Protein AF-A0A967YI06-F1 (afdb_monomer_lite)

Structure (mmCIF, N/CA/C/O backbone):
data_AF-A0A967YI06-F1
#
_entry.id   AF-A0A967YI06-F1
#
loop_
_atom_site.group_PDB
_atom_site.id
_atom_site.type_symbol
_atom_site.label_atom_id
_atom_site.label_alt_id
_atom_site.label_comp_id
_atom_site.label_asym_id
_atom_site.label_entity_id
_atom_site.label_seq_id
_atom_site.pdbx_PDB_ins_code
_atom_site.Cartn_x
_atom_site.Cartn_y
_atom_site.Cartn_z
_atom_site.occupancy
_atom_site.B_iso_or_equiv
_atom_site.auth_seq_id
_atom_site.auth_comp_id
_atom_site.auth_asym_id
_atom_site.auth_atom_id
_atom_site.pdbx_PDB_model_num
ATOM 1 N N . MET A 1 1 ? -20.662 24.176 -6.395 1.00 60.91 1 MET A N 1
ATOM 2 C CA . MET A 1 1 ? -20.087 24.487 -5.070 1.00 60.91 1 MET A CA 1
ATOM 3 C C . MET A 1 1 ? -19.077 23.407 -4.756 1.00 60.91 1 MET A C 1
ATOM 5 O O . MET A 1 1 ? -19.359 22.253 -5.048 1.00 60.91 1 MET A O 1
ATOM 9 N N . GLU A 1 2 ? -17.897 23.785 -4.280 1.00 81.50 2 GLU A N 1
ATOM 10 C CA . GLU A 1 2 ? -16.841 22.842 -3.905 1.00 81.50 2 GLU A CA 1
ATOM 11 C C . GLU A 1 2 ? -17.183 22.211 -2.545 1.00 81.50 2 GLU A C 1
ATOM 13 O O . GLU A 1 2 ? -17.721 22.899 -1.677 1.00 81.50 2 GLU A O 1
ATOM 18 N N . HIS A 1 3 ? -16.953 20.905 -2.382 1.00 90.38 3 HIS A N 1
ATOM 19 C CA . HIS A 1 3 ? -17.287 20.191 -1.145 1.00 90.38 3 HIS A CA 1
ATOM 20 C C . HIS A 1 3 ? -16.414 20.703 0.022 1.00 90.38 3 HIS A C 1
ATOM 22 O O . HIS A 1 3 ? -15.201 20.829 -0.168 1.00 90.38 3 HIS A O 1
ATOM 28 N N . PRO A 1 4 ? -16.967 20.960 1.226 1.00 91.06 4 PRO A N 1
ATOM 29 C CA . PRO A 1 4 ? -16.204 21.523 2.350 1.00 91.06 4 PRO A CA 1
ATOM 30 C C . PRO A 1 4 ? -15.047 20.627 2.821 1.00 91.06 4 PRO A C 1
ATOM 32 O O . PRO A 1 4 ? -14.046 21.128 3.320 1.00 91.06 4 PRO A O 1
ATOM 35 N N . LEU A 1 5 ? -15.166 19.312 2.615 1.00 94.25 5 LEU A N 1
ATOM 36 C CA . LEU A 1 5 ? -14.176 18.287 2.984 1.00 94.25 5 LEU A CA 1
ATOM 37 C C . LEU A 1 5 ? -13.491 17.649 1.763 1.00 94.25 5 LEU A C 1
ATOM 39 O O . LEU A 1 5 ? -13.321 16.433 1.676 1.00 94.25 5 LEU A O 1
ATOM 43 N N . LYS A 1 6 ? -13.173 18.454 0.742 1.00 93.38 6 LYS A N 1
ATOM 44 C CA . LYS A 1 6 ? -12.588 17.963 -0.521 1.00 93.38 6 LYS A CA 1
ATOM 45 C C . LYS A 1 6 ? -11.286 17.178 -0.318 1.00 93.38 6 LYS A C 1
ATOM 47 O O . LYS A 1 6 ? -11.043 16.213 -1.040 1.00 93.38 6 LYS A O 1
ATOM 52 N N . ASN A 1 7 ? -10.445 17.593 0.627 1.00 91.56 7 ASN A N 1
ATOM 53 C CA . ASN A 1 7 ? -9.147 16.959 0.859 1.00 91.56 7 ASN A CA 1
ATOM 54 C C . ASN A 1 7 ? -9.310 15.571 1.487 1.00 91.56 7 ASN A C 1
ATOM 56 O O . ASN A 1 7 ? -8.672 14.617 1.053 1.00 91.56 7 ASN A O 1
ATOM 60 N N . GLU A 1 8 ? -10.205 15.443 2.461 1.00 93.38 8 GLU A N 1
ATOM 61 C CA . GLU A 1 8 ? -10.534 14.189 3.132 1.00 93.38 8 GLU A CA 1
ATOM 62 C C . GLU A 1 8 ? -11.168 13.198 2.147 1.00 93.38 8 GLU A C 1
ATOM 64 O O . GLU A 1 8 ? -10.758 12.039 2.075 1.00 93.38 8 GLU A O 1
ATOM 69 N N . LEU A 1 9 ? -12.091 13.668 1.301 1.00 94.00 9 LEU A N 1
ATOM 70 C CA . LEU A 1 9 ? -12.654 12.860 0.215 1.00 94.00 9 LEU A CA 1
ATOM 71 C C . LEU A 1 9 ? -11.583 12.414 -0.788 1.00 94.00 9 LEU A C 1
ATOM 73 O O . LEU A 1 9 ? -11.592 11.268 -1.235 1.00 94.00 9 LEU A O 1
ATOM 77 N N . PHE A 1 10 ? -10.627 13.283 -1.124 1.00 93.25 10 PHE A N 1
ATOM 78 C CA . PHE A 1 10 ? -9.510 12.907 -1.988 1.00 93.25 10 PHE A CA 1
ATOM 79 C C . PHE A 1 10 ? -8.657 11.790 -1.367 1.00 93.25 10 PHE A C 1
ATOM 81 O O . PHE A 1 10 ? -8.306 10.836 -2.065 1.00 93.25 10 PHE A O 1
ATOM 88 N N . LEU A 1 11 ? -8.358 11.866 -0.066 1.00 90.88 11 LEU A N 1
ATOM 89 C CA . LEU A 1 11 ? -7.637 10.809 0.649 1.00 90.88 11 LEU A CA 1
ATOM 90 C C . LEU A 1 11 ? -8.428 9.497 0.681 1.00 90.88 11 LEU A C 1
ATOM 92 O O . LEU A 1 11 ? -7.857 8.437 0.416 1.00 90.88 11 LEU A O 1
ATOM 96 N N . LEU A 1 12 ? -9.737 9.556 0.934 1.00 94.44 12 LEU A N 1
ATOM 97 C CA . LEU A 1 12 ? -10.615 8.386 0.875 1.00 94.44 12 LEU A CA 1
ATOM 98 C C . LEU A 1 12 ? -10.604 7.745 -0.519 1.00 94.44 12 LEU A C 1
ATOM 100 O O . LEU A 1 12 ? -10.388 6.540 -0.641 1.00 94.44 12 LEU A O 1
ATOM 104 N N . LYS A 1 13 ? -10.730 8.543 -1.583 1.00 95.19 13 LYS A N 1
ATOM 105 C CA . LYS A 1 13 ? -10.638 8.051 -2.963 1.00 95.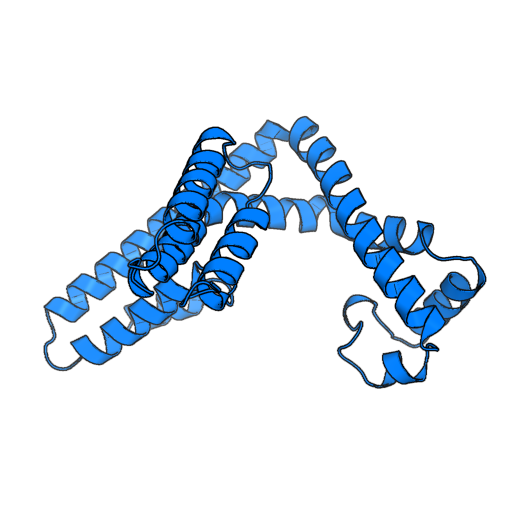19 13 LYS A CA 1
ATOM 106 C C . LYS A 1 13 ? -9.303 7.358 -3.227 1.00 95.19 13 LYS A C 1
ATOM 108 O O . LYS A 1 13 ? -9.273 6.249 -3.754 1.00 95.19 13 LYS A O 1
ATOM 113 N N . LYS A 1 14 ? -8.192 7.980 -2.820 1.00 91.88 14 LYS A N 1
ATOM 114 C CA . LYS A 1 14 ? -6.850 7.396 -2.971 1.00 91.88 14 LYS A CA 1
ATOM 115 C C . LYS A 1 14 ? -6.674 6.112 -2.166 1.00 91.88 14 LYS A C 1
ATOM 117 O O . LYS A 1 14 ? -5.950 5.223 -2.603 1.00 91.88 14 LYS A O 1
ATOM 122 N N . THR A 1 15 ? -7.341 6.004 -1.023 1.00 91.75 15 THR A N 1
ATOM 123 C CA . THR A 1 15 ? -7.353 4.798 -0.191 1.00 91.75 15 THR A CA 1
ATOM 124 C C . THR A 1 15 ? -8.053 3.648 -0.920 1.00 91.75 15 THR A C 1
ATOM 126 O O . THR A 1 15 ? -7.493 2.557 -0.999 1.00 91.75 15 THR A O 1
ATOM 129 N N . ILE A 1 16 ? -9.209 3.908 -1.540 1.00 95.06 16 ILE A N 1
ATOM 130 C CA . ILE A 1 16 ? -9.963 2.922 -2.334 1.00 95.06 16 ILE A CA 1
ATOM 131 C C . ILE A 1 16 ? -9.198 2.505 -3.603 1.00 95.06 16 ILE A C 1
ATOM 133 O O . ILE A 1 16 ? -9.111 1.321 -3.922 1.00 95.06 16 ILE A O 1
ATOM 137 N N . GLU A 1 17 ? -8.576 3.456 -4.306 1.00 91.38 17 GLU A N 1
ATOM 138 C CA . GLU A 1 17 ? -7.757 3.179 -5.500 1.00 91.38 17 GLU A CA 1
ATOM 139 C C . GLU A 1 17 ? -6.535 2.290 -5.202 1.00 91.38 17 GLU A C 1
ATOM 141 O O . GLU A 1 17 ? -6.013 1.633 -6.102 1.00 91.38 17 GLU A O 1
ATOM 146 N N . ARG A 1 18 ? -6.068 2.267 -3.948 1.00 89.94 18 ARG A N 1
ATOM 147 C CA . ARG A 1 18 ? -4.934 1.447 -3.493 1.00 89.94 18 ARG A CA 1
ATOM 148 C C . ARG A 1 18 ? -5.337 0.059 -2.990 1.00 89.94 18 ARG A C 1
ATOM 150 O O . ARG A 1 18 ? -4.453 -0.715 -2.622 1.00 89.94 18 ARG A O 1
ATOM 157 N N . ILE A 1 19 ? -6.628 -0.270 -2.965 1.00 93.25 19 ILE A N 1
ATOM 158 C CA . ILE A 1 19 ? -7.089 -1.610 -2.596 1.00 93.25 19 ILE A CA 1
ATOM 159 C C . ILE A 1 19 ? -6.532 -2.619 -3.618 1.00 93.25 19 ILE A C 1
ATOM 161 O O . ILE A 1 19 ? -6.739 -2.432 -4.821 1.00 93.25 19 ILE A O 1
ATOM 165 N N . PRO A 1 20 ? -5.821 -3.678 -3.181 1.00 91.25 20 PRO A N 1
ATOM 166 C CA . PRO A 1 20 ? -5.297 -4.690 -4.092 1.00 91.25 20 PRO A CA 1
ATOM 167 C C . PRO A 1 20 ? -6.413 -5.342 -4.906 1.00 91.25 20 PRO A C 1
ATOM 169 O O . PRO A 1 20 ? -7.492 -5.605 -4.382 1.00 91.25 20 PRO A O 1
ATOM 172 N N . PHE A 1 21 ? -6.135 -5.697 -6.162 1.00 91.50 21 PHE A N 1
ATOM 173 C CA . PHE A 1 21 ? -7.115 -6.377 -7.024 1.00 91.50 21 PHE A CA 1
ATOM 174 C C . PHE A 1 21 ? -7.558 -7.751 -6.483 1.00 91.50 21 PHE A C 1
ATOM 176 O O . PHE A 1 21 ? -8.548 -8.309 -6.942 1.00 91.50 21 PHE A O 1
ATOM 183 N N . THR A 1 22 ? -6.796 -8.322 -5.548 1.00 92.81 22 THR A N 1
ATOM 184 C CA . THR A 1 22 ? -7.096 -9.594 -4.883 1.00 92.81 22 THR A CA 1
ATOM 185 C C . THR A 1 22 ? -8.148 -9.460 -3.785 1.00 92.81 22 THR A C 1
ATOM 187 O O . THR A 1 22 ? -8.602 -10.475 -3.257 1.00 92.81 22 THR A O 1
ATOM 190 N N . TYR A 1 23 ? -8.512 -8.234 -3.402 1.00 95.56 23 TYR A N 1
ATOM 191 C CA . TYR A 1 23 ? -9.602 -7.979 -2.470 1.00 95.56 23 TYR A CA 1
ATOM 192 C C . TYR A 1 23 ? -10.958 -8.238 -3.155 1.00 95.56 23 TYR A C 1
ATOM 194 O O . TYR A 1 23 ? -11.094 -7.936 -4.344 1.00 95.56 23 TYR A O 1
ATOM 202 N N . PRO A 1 24 ? -11.972 -8.787 -2.460 1.00 96.06 24 PRO A N 1
ATOM 203 C CA . PRO A 1 24 ? -13.262 -9.083 -3.075 1.00 96.06 24 PRO A CA 1
ATOM 204 C C . PRO A 1 24 ? -13.920 -7.843 -3.701 1.00 96.06 24 PRO A C 1
ATOM 206 O O . PRO A 1 24 ? -14.245 -6.875 -3.015 1.00 96.06 24 PRO A O 1
ATOM 209 N N . GLU A 1 25 ? -14.189 -7.897 -5.009 1.00 94.88 25 GLU A N 1
ATOM 210 C CA . GLU A 1 25 ? -14.730 -6.759 -5.775 1.00 94.88 25 GLU A CA 1
ATOM 211 C C . GLU A 1 25 ? -16.069 -6.251 -5.221 1.00 94.88 25 GLU A C 1
ATOM 213 O O . GLU A 1 25 ? -16.351 -5.055 -5.234 1.00 94.88 25 GLU A O 1
ATOM 218 N N . LYS A 1 26 ? -16.890 -7.157 -4.678 1.00 96.69 26 LYS A N 1
ATOM 219 C CA . LYS A 1 26 ? -18.154 -6.792 -4.033 1.00 96.69 26 LYS A CA 1
ATOM 220 C C . LYS A 1 26 ? -17.928 -5.858 -2.840 1.00 96.69 26 LYS A C 1
ATOM 222 O O . LYS A 1 26 ? -18.613 -4.851 -2.732 1.00 96.69 26 LYS A O 1
ATOM 227 N N . GLU A 1 27 ? -16.977 -6.186 -1.971 1.00 96.25 27 GLU A N 1
ATOM 228 C CA . GLU A 1 27 ? -16.674 -5.399 -0.770 1.00 96.25 27 GLU A CA 1
ATOM 229 C C . GLU A 1 27 ? -15.997 -4.077 -1.142 1.00 96.25 27 GLU A C 1
ATOM 231 O O . GLU A 1 27 ? -16.325 -3.028 -0.594 1.00 96.25 27 GLU A O 1
ATOM 236 N N . LYS A 1 28 ? -15.111 -4.095 -2.147 1.00 96.38 28 LYS A N 1
ATOM 237 C CA . LYS A 1 28 ? -14.524 -2.870 -2.700 1.00 96.38 28 LYS A CA 1
ATOM 238 C C . LYS A 1 28 ? -15.600 -1.900 -3.194 1.00 96.38 28 LYS A C 1
ATOM 240 O O . LYS A 1 28 ? -15.547 -0.713 -2.875 1.00 96.38 28 LYS A O 1
ATOM 245 N N . LYS A 1 29 ? -16.591 -2.409 -3.928 1.00 97.00 29 LYS A N 1
ATOM 246 C CA . LYS A 1 29 ? -17.705 -1.605 -4.432 1.00 97.00 29 LYS A CA 1
ATOM 247 C C . LYS A 1 29 ? -18.526 -0.977 -3.306 1.00 97.00 29 LYS A C 1
ATOM 249 O O . LYS A 1 29 ? -18.953 0.163 -3.434 1.00 97.00 29 LYS A O 1
ATOM 254 N N . GLU A 1 30 ? -18.702 -1.668 -2.181 1.00 97.75 30 GLU A N 1
ATOM 255 C CA . GLU A 1 30 ? -19.377 -1.091 -1.012 1.00 97.75 30 GLU A CA 1
ATOM 256 C C . GLU A 1 30 ? -18.628 0.145 -0.471 1.00 97.75 30 GLU A C 1
ATOM 258 O O . GLU A 1 30 ? -19.264 1.117 -0.056 1.00 97.75 30 GLU A O 1
ATOM 263 N N . PHE A 1 31 ? -17.290 0.171 -0.531 1.00 97.38 31 PHE A N 1
ATOM 264 C CA . PHE A 1 31 ? -16.503 1.363 -0.191 1.00 97.38 31 PHE A CA 1
ATOM 265 C C . PHE A 1 31 ? -16.629 2.485 -1.229 1.00 97.38 31 PHE A C 1
ATOM 267 O O . PHE A 1 31 ? -16.717 3.653 -0.848 1.00 97.38 31 PHE A O 1
ATOM 274 N N . GLU A 1 32 ? -16.671 2.150 -2.520 1.00 97.38 32 GLU A N 1
ATOM 275 C CA . GLU A 1 32 ? -16.908 3.117 -3.604 1.00 97.38 32 GLU A CA 1
ATOM 276 C C . GLU A 1 32 ? -18.294 3.767 -3.483 1.00 97.38 32 GLU A C 1
ATOM 278 O O . GLU A 1 32 ? -18.420 4.991 -3.546 1.00 97.38 32 GLU A O 1
ATOM 283 N N . ASP A 1 33 ? -19.326 2.967 -3.212 1.00 97.88 33 ASP A N 1
ATOM 284 C CA . ASP A 1 33 ? -20.689 3.447 -2.994 1.00 97.88 33 ASP A CA 1
ATOM 285 C C . ASP A 1 33 ? -20.750 4.375 -1.763 1.00 97.88 33 ASP A C 1
ATOM 287 O O . ASP A 1 33 ? -21.327 5.464 -1.834 1.00 97.88 33 ASP A O 1
ATOM 291 N N . LYS A 1 34 ? -20.091 4.009 -0.648 1.00 97.00 34 LYS A N 1
ATOM 292 C CA . LYS A 1 34 ? -19.952 4.885 0.535 1.00 97.00 34 LYS A CA 1
ATOM 293 C C . LYS A 1 34 ? -19.228 6.200 0.201 1.00 97.00 34 LYS A C 1
ATOM 295 O O . LYS A 1 34 ? -19.677 7.259 0.637 1.00 97.00 34 LYS A O 1
ATOM 300 N N . TYR A 1 35 ? -18.147 6.158 -0.584 1.00 97.31 35 TYR A N 1
ATOM 301 C CA . TYR A 1 35 ? -17.439 7.360 -1.044 1.00 97.31 35 TYR A CA 1
ATOM 302 C C . TYR A 1 35 ? -18.367 8.299 -1.824 1.00 97.31 35 TYR A C 1
ATOM 304 O O . TYR A 1 35 ? -18.414 9.493 -1.529 1.00 97.31 35 TYR A O 1
ATOM 312 N N . HIS A 1 36 ? -19.149 7.773 -2.770 1.00 97.44 36 HIS A N 1
ATOM 313 C CA . HIS A 1 36 ? -20.079 8.582 -3.560 1.00 97.44 36 HIS A CA 1
ATOM 314 C C . HIS A 1 36 ? -21.205 9.187 -2.714 1.00 97.44 36 HIS A C 1
ATOM 316 O O . HIS A 1 36 ? -21.617 10.323 -2.959 1.00 97.44 36 HIS A O 1
ATOM 322 N N . LEU A 1 37 ? -21.672 8.474 -1.684 1.00 96.81 37 LEU A N 1
ATOM 323 C CA . LEU A 1 37 ? -22.620 9.023 -0.712 1.00 96.81 37 LEU A CA 1
ATOM 324 C C . LEU A 1 37 ? -22.018 10.197 0.071 1.00 96.81 37 LEU A C 1
ATOM 326 O O . LEU A 1 37 ? -22.698 11.204 0.265 1.00 96.81 37 LEU A O 1
ATOM 330 N N . PHE A 1 38 ? -20.757 10.095 0.499 1.00 96.62 38 PHE A N 1
ATOM 331 C CA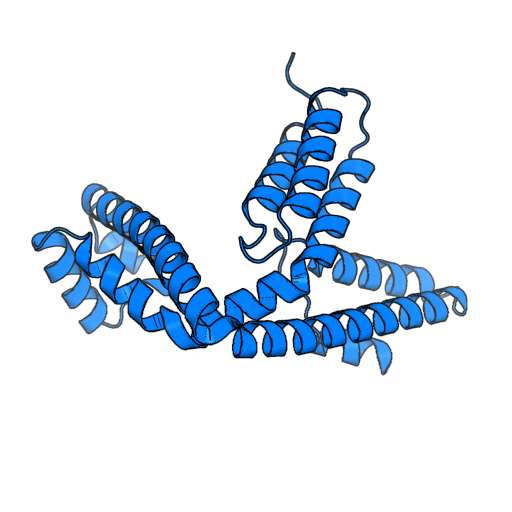 . PHE A 1 38 ? -20.067 11.184 1.197 1.00 96.62 38 PHE A CA 1
ATOM 332 C C . PHE A 1 38 ? -19.783 12.373 0.274 1.00 96.62 38 PHE A C 1
ATOM 334 O O . PHE A 1 38 ? -19.994 13.510 0.674 1.00 96.62 38 PHE A O 1
ATOM 341 N N . GLU A 1 39 ? -19.382 12.130 -0.974 1.00 95.75 39 GLU A N 1
ATOM 342 C CA . GLU A 1 39 ? -19.134 13.173 -1.978 1.00 95.75 39 GLU A CA 1
ATOM 343 C C . GLU A 1 39 ? -20.401 13.979 -2.317 1.00 95.75 39 GLU A C 1
ATOM 345 O O . GLU A 1 39 ? -20.334 15.191 -2.538 1.00 95.75 39 GLU A O 1
ATOM 350 N N . ALA A 1 40 ? -21.564 13.322 -2.325 1.00 95.31 40 ALA A N 1
ATOM 351 C CA . ALA A 1 40 ? -22.855 13.959 -2.571 1.00 95.31 40 ALA A CA 1
ATOM 352 C C . ALA A 1 40 ? -23.443 14.682 -1.341 1.00 95.31 40 ALA A C 1
ATOM 354 O O . ALA A 1 40 ? -24.366 15.486 -1.499 1.00 95.31 40 ALA A O 1
ATOM 355 N N . ASN A 1 41 ? -22.941 14.417 -0.129 1.00 94.38 41 ASN A N 1
ATOM 356 C CA . ASN A 1 41 ? -23.503 14.920 1.125 1.00 94.38 41 ASN A CA 1
ATOM 357 C C . ASN A 1 41 ? -22.600 15.967 1.798 1.00 94.38 41 ASN A C 1
ATOM 359 O O . ASN A 1 41 ? -21.691 15.621 2.546 1.00 94.38 41 ASN A O 1
ATOM 363 N N . GLN A 1 42 ? -22.935 17.251 1.640 1.00 92.81 42 GLN A N 1
ATOM 364 C CA . GLN A 1 42 ? -22.172 18.359 2.238 1.00 92.81 42 GLN A CA 1
ATOM 365 C C . GLN A 1 42 ? -22.190 18.403 3.775 1.00 92.81 42 GLN A C 1
ATOM 367 O O . GLN A 1 42 ? -21.371 19.108 4.361 1.00 92.81 42 GLN A O 1
ATOM 372 N N . GLU A 1 43 ? -23.084 17.650 4.420 1.00 94.44 43 GLU A N 1
ATOM 373 C CA . GLU A 1 43 ? -23.214 17.574 5.880 1.00 94.44 43 GLU A CA 1
ATOM 374 C C . GLU A 1 43 ? -22.427 16.399 6.489 1.00 94.44 43 GLU A C 1
ATOM 376 O O . GLU A 1 43 ? -22.505 16.162 7.698 1.00 94.44 43 GLU A O 1
ATOM 381 N N . VAL A 1 44 ? -21.694 15.622 5.678 1.00 95.69 44 VAL A N 1
ATOM 382 C CA . VAL A 1 44 ? -20.845 14.538 6.191 1.00 95.69 44 VAL A CA 1
ATOM 383 C C . VAL A 1 44 ? -19.792 15.102 7.142 1.00 95.69 44 VAL A C 1
ATOM 385 O O . VAL A 1 44 ? -19.169 16.134 6.873 1.00 95.69 44 VAL A O 1
ATOM 388 N N . LYS A 1 45 ? -19.574 14.430 8.274 1.00 95.88 45 LYS A N 1
ATOM 389 C CA . LYS A 1 45 ? -18.543 14.852 9.218 1.00 95.88 45 LYS A CA 1
ATOM 390 C C . LYS A 1 45 ? -17.197 14.310 8.773 1.00 95.88 45 LYS A C 1
ATOM 392 O O . LYS A 1 45 ? -17.087 13.182 8.302 1.00 95.88 45 LYS A O 1
ATOM 397 N N . ARG A 1 46 ? -16.147 15.091 9.016 1.00 93.88 46 ARG A N 1
ATOM 398 C CA . ARG A 1 46 ? -14.761 14.657 8.799 1.00 93.88 46 ARG A CA 1
ATOM 399 C C . ARG A 1 46 ? -14.454 13.325 9.490 1.00 93.88 46 ARG A C 1
ATOM 401 O O . ARG A 1 46 ? -13.852 12.452 8.882 1.00 93.88 46 ARG A O 1
ATOM 408 N N . GLU A 1 47 ? -14.933 13.160 10.719 1.00 92.50 47 GLU A N 1
ATOM 409 C CA . GLU A 1 47 ? -14.757 11.939 11.513 1.00 92.50 47 GLU A CA 1
ATOM 410 C C . GLU A 1 47 ? -15.317 10.694 10.809 1.00 92.50 47 GLU A C 1
ATOM 412 O O . GLU A 1 47 ? -14.713 9.629 10.888 1.00 92.50 47 GLU A O 1
ATOM 417 N N . ASP A 1 48 ? -16.431 10.817 10.080 1.00 95.12 48 ASP A N 1
ATOM 418 C CA . ASP A 1 48 ? -17.025 9.695 9.345 1.00 95.12 48 ASP A CA 1
ATOM 419 C C . ASP A 1 48 ? -16.133 9.265 8.167 1.00 95.12 48 ASP A C 1
ATOM 421 O O . ASP A 1 48 ? -15.982 8.071 7.901 1.00 95.12 48 ASP A O 1
ATOM 425 N N . ILE A 1 49 ? -15.496 10.230 7.493 1.00 94.44 49 ILE A N 1
ATOM 426 C CA . ILE A 1 49 ? -14.542 9.973 6.405 1.00 94.44 49 ILE A CA 1
ATOM 427 C C . ILE A 1 49 ? -13.274 9.314 6.958 1.00 94.44 49 ILE A C 1
ATOM 429 O O . ILE A 1 49 ? -12.838 8.288 6.434 1.00 94.44 49 ILE A O 1
ATOM 433 N N . ASP A 1 50 ? -12.712 9.869 8.034 1.00 90.25 50 ASP A N 1
ATOM 434 C CA . ASP A 1 50 ? -11.499 9.350 8.674 1.00 90.25 50 ASP A CA 1
ATOM 435 C C . ASP A 1 50 ? -11.721 7.911 9.185 1.00 90.25 50 ASP A C 1
ATOM 437 O O . ASP A 1 50 ? -10.897 7.021 8.956 1.00 90.25 50 ASP A O 1
ATOM 441 N N . ASN A 1 51 ? -12.882 7.641 9.794 1.00 90.88 51 ASN A N 1
ATOM 442 C CA . ASN A 1 51 ? -13.262 6.299 10.235 1.00 90.88 51 ASN A CA 1
ATOM 443 C C . ASN A 1 51 ? -13.372 5.311 9.067 1.00 90.88 51 ASN A C 1
ATOM 445 O O . ASN A 1 51 ? -12.923 4.171 9.198 1.00 90.88 51 ASN A O 1
ATOM 449 N N . LEU A 1 52 ? -13.920 5.732 7.923 1.00 94.50 52 LEU A N 1
ATOM 450 C CA . LEU A 1 52 ? -14.012 4.880 6.738 1.00 94.50 52 LEU A CA 1
ATOM 451 C C . LEU A 1 52 ? -12.628 4.564 6.151 1.00 94.50 52 LEU A C 1
ATOM 453 O O . LEU A 1 52 ? -12.380 3.430 5.745 1.00 94.50 52 LEU A O 1
ATOM 457 N N . VAL A 1 53 ? -11.698 5.523 6.151 1.00 92.06 53 VAL A N 1
ATOM 458 C CA . VAL A 1 53 ? -10.302 5.280 5.741 1.00 92.06 53 VAL A CA 1
ATOM 459 C C . VAL A 1 53 ? -9.651 4.210 6.625 1.00 92.06 53 VAL A C 1
ATOM 461 O O . VAL A 1 53 ? -9.003 3.295 6.109 1.00 92.06 53 VAL A O 1
ATOM 464 N N . ILE A 1 54 ? -9.861 4.276 7.943 1.00 89.06 54 ILE A N 1
ATOM 465 C CA . ILE A 1 54 ? -9.363 3.270 8.893 1.00 89.06 54 ILE A CA 1
ATOM 466 C C . ILE A 1 54 ? -10.049 1.914 8.672 1.00 89.06 54 ILE A C 1
ATOM 468 O O . ILE A 1 54 ? -9.374 0.883 8.689 1.00 89.06 54 ILE A O 1
ATOM 472 N N . GLU A 1 55 ? -11.368 1.893 8.451 1.00 92.69 55 GLU A N 1
ATOM 473 C CA . GLU A 1 55 ? -12.147 0.678 8.162 1.00 92.69 55 GLU A CA 1
ATOM 474 C C . GLU A 1 55 ? -11.589 -0.048 6.932 1.00 92.69 55 GLU A C 1
ATOM 476 O O . GLU A 1 55 ? -11.260 -1.232 7.016 1.00 92.69 55 GLU A O 1
ATOM 481 N N . ILE A 1 56 ? -11.387 0.676 5.825 1.00 94.44 56 ILE A N 1
ATOM 482 C CA . ILE A 1 56 ? -10.785 0.142 4.596 1.00 94.44 56 ILE A CA 1
ATOM 483 C C . ILE A 1 56 ? -9.363 -0.350 4.868 1.00 94.44 56 ILE A C 1
ATOM 485 O O . ILE A 1 56 ? -8.984 -1.448 4.454 1.00 94.44 56 ILE A O 1
ATOM 489 N N . GLY A 1 57 ? -8.565 0.455 5.572 1.00 91.75 57 GLY A N 1
ATOM 490 C CA . GLY A 1 57 ? -7.187 0.125 5.917 1.00 91.75 57 GLY A CA 1
ATOM 491 C C . GLY A 1 57 ? -7.080 -1.196 6.671 1.00 91.75 57 GLY A C 1
ATOM 492 O O . GLY A 1 57 ? -6.280 -2.052 6.284 1.00 91.75 57 GLY A O 1
ATOM 493 N N . LYS A 1 58 ? -7.942 -1.395 7.676 1.00 91.62 58 LYS A N 1
ATOM 494 C CA . LYS A 1 58 ? -8.075 -2.652 8.418 1.00 91.62 58 LYS A CA 1
ATOM 495 C C . LYS A 1 58 ? -8.535 -3.770 7.486 1.00 91.62 58 LYS A C 1
ATOM 497 O O . LYS A 1 58 ? -7.796 -4.733 7.319 1.00 91.62 58 LYS A O 1
ATOM 502 N N . ALA A 1 59 ? -9.693 -3.642 6.842 1.00 94.44 59 ALA A N 1
ATOM 503 C CA . ALA A 1 59 ? -10.286 -4.706 6.024 1.00 94.44 59 ALA A CA 1
ATOM 504 C C . ALA A 1 59 ? -9.330 -5.236 4.939 1.00 94.44 59 ALA A C 1
ATOM 506 O O . ALA A 1 59 ? -9.236 -6.437 4.703 1.00 94.44 59 ALA A O 1
ATOM 507 N N . THR A 1 60 ? -8.556 -4.343 4.327 1.00 95.06 60 THR A N 1
ATOM 508 C CA . THR A 1 60 ? -7.674 -4.679 3.201 1.00 95.06 60 THR A CA 1
ATOM 509 C C . THR A 1 60 ? -6.257 -5.064 3.617 1.00 95.06 60 THR A C 1
ATOM 511 O O . THR A 1 60 ? -5.475 -5.496 2.769 1.00 95.06 60 THR A O 1
ATOM 514 N N . TRP A 1 61 ? -5.885 -4.915 4.894 1.00 93.94 61 TRP A N 1
ATOM 515 C CA . TRP A 1 61 ? -4.510 -5.132 5.354 1.00 93.94 61 TRP A CA 1
ATOM 516 C C . TRP A 1 61 ? -3.962 -6.529 5.033 1.00 93.94 61 TRP A C 1
ATOM 518 O O . TRP A 1 61 ? -2.862 -6.589 4.476 1.00 93.94 61 TRP A O 1
ATOM 528 N N . PRO A 1 62 ? -4.693 -7.642 5.265 1.00 95.31 62 PRO A N 1
ATOM 529 C CA . PRO A 1 62 ? -4.184 -8.968 4.918 1.00 95.31 62 PRO A CA 1
ATOM 530 C C . PRO A 1 62 ? -3.876 -9.115 3.427 1.00 95.31 62 PRO A C 1
ATOM 532 O O . PRO A 1 62 ? -2.815 -9.609 3.050 1.00 95.31 62 PRO A O 1
ATOM 535 N N . HIS A 1 63 ? -4.767 -8.602 2.574 1.00 95.56 63 HIS A N 1
ATOM 536 C CA . HIS A 1 63 ? -4.596 -8.626 1.124 1.00 95.56 63 HIS A CA 1
ATOM 537 C C . HIS A 1 63 ? -3.404 -7.781 0.676 1.00 95.56 63 HIS A C 1
ATOM 539 O O . HIS A 1 63 ? -2.643 -8.216 -0.189 1.00 95.56 63 HIS A O 1
ATOM 545 N N . ARG A 1 64 ? -3.206 -6.598 1.278 1.00 93.06 64 ARG A N 1
ATOM 546 C CA . ARG A 1 64 ? -2.043 -5.739 1.006 1.00 93.06 64 ARG A CA 1
ATOM 547 C C . ARG A 1 64 ? -0.744 -6.441 1.379 1.00 93.06 64 ARG A C 1
ATOM 549 O O . ARG A 1 64 ? 0.164 -6.486 0.557 1.00 93.06 64 ARG A O 1
ATOM 556 N N . LYS A 1 65 ? -0.673 -7.054 2.563 1.00 93.19 65 LYS A N 1
ATOM 557 C CA . LYS A 1 65 ? 0.536 -7.750 3.021 1.00 93.19 65 LYS A CA 1
ATOM 558 C C . LYS A 1 65 ? 0.860 -8.993 2.202 1.00 93.19 65 LYS A C 1
ATOM 560 O O . LYS A 1 65 ? 2.014 -9.160 1.811 1.00 93.19 65 LYS A O 1
ATOM 565 N N . ALA A 1 66 ? -0.144 -9.796 1.856 1.00 95.00 66 ALA A N 1
ATOM 566 C CA . ALA A 1 66 ? 0.041 -10.924 0.946 1.00 95.00 66 ALA A CA 1
ATOM 567 C C . ALA A 1 66 ? 0.497 -10.456 -0.448 1.00 95.00 66 ALA A C 1
ATOM 569 O O . ALA A 1 66 ? 1.394 -11.038 -1.054 1.00 95.00 66 ALA A O 1
ATOM 570 N N . TYR A 1 67 ? -0.079 -9.361 -0.954 1.00 93.00 67 TYR A N 1
ATOM 571 C CA . TYR A 1 67 ? 0.315 -8.779 -2.238 1.00 93.00 67 TYR A CA 1
ATOM 572 C C . TYR A 1 67 ? 1.756 -8.238 -2.225 1.00 93.00 67 TYR A C 1
ATOM 574 O O . TYR A 1 67 ? 2.526 -8.521 -3.141 1.00 93.00 67 TYR A O 1
ATOM 582 N N . GLU A 1 68 ? 2.158 -7.523 -1.172 1.00 91.25 68 GLU A N 1
ATOM 583 C CA . GLU A 1 68 ? 3.533 -7.043 -0.961 1.00 91.25 68 GLU A CA 1
ATOM 584 C C . GLU A 1 68 ? 4.544 -8.191 -0.854 1.00 91.25 68 GLU A C 1
ATOM 586 O O . GLU A 1 68 ? 5.651 -8.100 -1.388 1.00 91.25 68 GLU A O 1
ATOM 591 N N . GLU A 1 69 ? 4.173 -9.285 -0.186 1.00 93.19 69 GLU A N 1
ATOM 592 C CA . GLU A 1 69 ? 4.995 -10.492 -0.131 1.00 93.19 69 GLU A CA 1
ATOM 593 C C . GLU A 1 69 ? 5.204 -11.093 -1.525 1.00 93.19 69 GLU A C 1
ATOM 595 O O . GLU A 1 69 ? 6.335 -11.412 -1.891 1.00 93.19 69 GLU A O 1
ATOM 600 N N . PHE A 1 70 ? 4.153 -11.158 -2.342 1.00 93.50 70 PHE A N 1
ATOM 601 C CA . PHE A 1 70 ? 4.259 -11.630 -3.721 1.00 93.50 70 PHE A CA 1
ATOM 602 C C . PHE A 1 70 ? 5.089 -10.698 -4.608 1.00 93.50 70 PHE A C 1
ATOM 604 O O . PHE A 1 70 ? 5.891 -11.187 -5.404 1.00 93.50 70 PHE A O 1
ATOM 611 N N . ILE A 1 71 ? 4.969 -9.374 -4.448 1.00 89.94 71 ILE A N 1
ATOM 612 C CA . ILE A 1 71 ? 5.849 -8.413 -5.132 1.00 89.94 71 ILE A CA 1
ATOM 613 C C . ILE A 1 71 ? 7.313 -8.737 -4.827 1.00 89.94 71 ILE A C 1
ATOM 615 O O . ILE A 1 71 ? 8.119 -8.884 -5.747 1.00 89.94 71 ILE A O 1
ATOM 619 N N . ARG A 1 72 ? 7.648 -8.876 -3.541 1.00 90.44 72 ARG A N 1
ATOM 620 C CA . ARG A 1 72 ? 9.014 -9.147 -3.080 1.00 90.44 72 ARG A CA 1
ATOM 621 C C . ARG A 1 72 ? 9.547 -10.484 -3.595 1.00 90.44 72 ARG A C 1
ATOM 623 O O . ARG A 1 72 ? 10.704 -10.555 -3.986 1.00 90.44 72 ARG A O 1
ATOM 630 N N . ASN A 1 73 ? 8.712 -11.518 -3.617 1.00 92.56 73 ASN A N 1
ATOM 631 C CA . ASN A 1 73 ? 9.147 -12.864 -3.982 1.00 92.56 73 ASN A CA 1
ATOM 632 C C . ASN A 1 73 ? 9.217 -13.091 -5.500 1.00 92.56 73 ASN A C 1
ATOM 634 O O . ASN A 1 73 ? 10.006 -13.921 -5.945 1.00 92.56 73 ASN A O 1
ATOM 638 N N . TYR A 1 74 ? 8.397 -12.387 -6.291 1.00 92.81 74 TYR A N 1
ATOM 639 C CA . TYR A 1 74 ? 8.197 -12.721 -7.707 1.00 92.81 74 TYR A CA 1
ATOM 640 C C . TYR A 1 74 ? 8.415 -11.574 -8.693 1.00 92.81 74 TYR A C 1
ATOM 642 O O . TYR A 1 74 ? 8.671 -11.843 -9.864 1.00 92.81 74 TYR A O 1
ATOM 650 N N . ALA A 1 75 ? 8.300 -10.313 -8.271 1.00 88.94 75 ALA A N 1
ATOM 651 C CA . ALA A 1 75 ? 8.261 -9.178 -9.197 1.00 88.94 75 ALA A CA 1
ATOM 652 C C . ALA A 1 75 ? 9.337 -8.114 -8.961 1.00 88.94 75 ALA A C 1
ATOM 654 O O . ALA A 1 75 ? 9.382 -7.132 -9.703 1.00 88.94 75 ALA A O 1
ATOM 655 N N . GLN A 1 76 ? 10.214 -8.297 -7.970 1.00 83.88 76 GLN A N 1
ATOM 656 C CA . GLN A 1 76 ? 11.263 -7.324 -7.670 1.00 83.88 76 GLN A CA 1
ATOM 657 C C . GLN A 1 76 ? 12.182 -7.088 -8.880 1.00 83.88 76 GLN A C 1
ATOM 659 O O . GLN A 1 76 ? 12.385 -5.940 -9.269 1.00 83.88 76 GLN A O 1
ATOM 664 N N . ASP A 1 77 ? 12.637 -8.159 -9.533 1.00 88.56 77 ASP A N 1
ATOM 665 C CA . ASP A 1 77 ? 13.499 -8.060 -10.720 1.00 88.56 77 ASP A CA 1
ATOM 666 C C . ASP A 1 77 ? 12.719 -7.607 -11.967 1.00 88.56 77 ASP A C 1
ATOM 668 O O . ASP A 1 77 ? 13.266 -6.975 -12.871 1.00 88.56 77 ASP A O 1
ATOM 672 N N . LYS A 1 78 ? 11.405 -7.874 -12.004 1.00 92.25 78 LYS A N 1
ATOM 673 C CA . LYS A 1 78 ? 10.533 -7.482 -13.119 1.00 92.25 78 LYS A CA 1
ATOM 674 C C . LYS A 1 78 ? 10.300 -5.986 -13.201 1.00 92.25 78 LYS A C 1
ATOM 676 O O . LYS A 1 78 ? 10.167 -5.466 -14.303 1.00 92.25 78 LYS A O 1
ATOM 681 N N . LEU A 1 79 ? 10.295 -5.290 -12.065 1.00 89.88 79 LEU A N 1
ATOM 682 C CA . LEU A 1 79 ? 10.195 -3.835 -12.070 1.00 89.88 79 LEU A CA 1
ATOM 683 C C . LEU A 1 79 ? 11.370 -3.206 -12.822 1.00 89.88 79 LEU A C 1
ATOM 685 O O . LEU A 1 79 ? 11.158 -2.327 -13.649 1.00 89.88 79 LEU A O 1
ATOM 689 N N . GLU A 1 80 ? 12.590 -3.672 -12.554 1.00 90.62 80 GLU A N 1
ATOM 690 C CA . GLU A 1 80 ? 13.790 -3.158 -13.213 1.00 90.62 80 GLU A CA 1
ATOM 691 C C . GLU A 1 80 ? 13.824 -3.531 -14.702 1.00 90.62 80 GLU A C 1
ATOM 693 O O . GLU A 1 80 ? 14.154 -2.691 -15.539 1.00 90.62 80 GLU A O 1
ATOM 698 N N . GLU A 1 81 ? 13.430 -4.762 -15.042 1.00 93.88 81 GLU A N 1
ATOM 699 C CA . GLU A 1 81 ? 13.305 -5.224 -16.429 1.00 93.88 81 GLU A CA 1
ATOM 700 C C . GLU A 1 81 ? 12.340 -4.341 -17.232 1.00 93.88 81 GLU A C 1
ATOM 702 O O . GLU A 1 81 ? 12.740 -3.754 -18.240 1.00 93.88 81 GLU A O 1
ATOM 707 N N . TYR A 1 82 ? 11.097 -4.180 -16.766 1.00 95.25 82 TYR A N 1
ATOM 708 C CA . TYR A 1 82 ? 10.101 -3.358 -17.456 1.00 95.25 82 TYR A CA 1
ATOM 709 C C . TYR A 1 82 ? 10.497 -1.885 -17.483 1.00 95.25 82 TYR A C 1
ATOM 711 O O . TYR A 1 82 ? 10.348 -1.229 -18.510 1.00 95.25 82 TYR A O 1
ATOM 719 N N . PHE A 1 83 ? 11.078 -1.364 -16.401 1.00 94.12 83 PHE A N 1
ATOM 720 C CA . PHE A 1 83 ? 11.588 0.004 -16.373 1.00 94.12 83 PHE A CA 1
ATOM 721 C C . PHE A 1 83 ? 12.593 0.254 -17.503 1.00 94.12 83 PHE A C 1
ATOM 723 O O . PHE A 1 83 ? 12.419 1.193 -18.279 1.00 94.12 83 PHE A O 1
ATOM 730 N N . LYS A 1 84 ? 13.592 -0.624 -17.651 1.00 94.94 84 LYS A N 1
ATOM 731 C CA . LYS A 1 84 ? 14.607 -0.522 -18.709 1.00 94.94 84 LYS A CA 1
ATOM 732 C C . LYS A 1 84 ? 14.009 -0.641 -20.112 1.00 94.94 84 LYS A C 1
ATOM 734 O O . LYS A 1 84 ? 14.475 0.040 -21.020 1.00 94.94 84 LYS A O 1
ATOM 739 N N . MET A 1 85 ? 12.972 -1.462 -20.294 1.00 96.62 85 MET A N 1
ATOM 740 C CA . MET A 1 85 ? 12.287 -1.627 -21.584 1.00 96.62 85 MET A CA 1
ATOM 741 C C . MET A 1 85 ? 11.568 -0.361 -22.069 1.00 96.62 85 MET A C 1
ATOM 743 O O . MET A 1 85 ? 11.399 -0.192 -23.277 1.00 96.62 85 MET A O 1
ATOM 747 N N . HIS A 1 86 ? 11.149 0.517 -21.153 1.00 96.62 86 HIS A N 1
ATOM 748 C CA . HIS A 1 86 ? 10.425 1.755 -21.480 1.00 96.62 86 HIS A CA 1
ATOM 749 C C . HIS A 1 86 ? 11.322 2.985 -21.622 1.00 96.62 86 HIS A C 1
ATOM 751 O O . HIS A 1 86 ? 10.829 4.065 -21.956 1.00 96.62 86 HIS A O 1
ATOM 757 N N . LEU A 1 87 ? 12.628 2.843 -21.394 1.00 95.50 87 LEU A N 1
ATOM 758 C CA . LEU A 1 87 ? 13.596 3.897 -21.669 1.00 95.50 87 LEU A CA 1
ATOM 759 C C . LEU A 1 87 ? 14.022 3.859 -23.135 1.00 95.50 87 LEU A C 1
ATOM 761 O O . LEU A 1 87 ? 14.237 2.796 -23.720 1.00 95.50 87 LEU A O 1
ATOM 765 N N . ASP A 1 88 ? 14.201 5.035 -23.735 1.00 96.62 88 ASP A N 1
ATOM 766 C CA . ASP A 1 88 ? 14.941 5.098 -24.987 1.00 96.62 88 ASP A CA 1
ATOM 767 C C . ASP A 1 88 ? 16.416 4.746 -24.753 1.00 96.62 88 ASP A C 1
ATOM 769 O O . ASP A 1 88 ? 16.936 4.817 -23.638 1.00 96.62 88 ASP A O 1
ATOM 773 N N . LYS A 1 89 ? 17.106 4.370 -25.831 1.00 96.88 89 LYS A N 1
ATOM 774 C CA . LYS A 1 89 ? 18.483 3.884 -25.744 1.00 96.88 89 LYS A CA 1
ATOM 775 C C . LYS A 1 89 ? 19.439 4.897 -25.101 1.00 96.88 89 LYS A C 1
ATOM 777 O O . LYS A 1 89 ? 20.314 4.488 -24.349 1.00 96.88 89 LYS A O 1
ATOM 782 N N . ALA A 1 90 ? 19.289 6.192 -25.383 1.00 96.69 90 ALA A N 1
ATOM 783 C CA . ALA A 1 90 ? 20.202 7.200 -24.852 1.00 96.69 90 ALA A CA 1
ATOM 784 C C . ALA A 1 90 ? 20.022 7.366 -23.336 1.00 96.69 90 ALA A C 1
ATOM 786 O O . ALA A 1 90 ? 21.008 7.418 -22.601 1.00 96.69 90 ALA A O 1
ATOM 787 N N . VAL A 1 91 ? 18.770 7.387 -22.868 1.00 95.44 91 VAL A N 1
ATOM 788 C CA . VAL A 1 91 ? 18.451 7.462 -21.435 1.00 95.44 91 VAL A CA 1
ATOM 789 C C . VAL A 1 91 ? 18.830 6.172 -20.715 1.00 95.44 91 VAL A C 1
ATOM 791 O O . VAL A 1 91 ? 19.354 6.237 -19.607 1.00 95.44 91 VAL A O 1
ATOM 794 N N . LEU A 1 92 ? 18.625 5.010 -21.341 1.00 96.25 92 LEU A N 1
ATOM 795 C CA . LEU A 1 92 ? 19.023 3.715 -20.791 1.00 96.25 92 LEU A CA 1
ATOM 796 C C . LEU A 1 92 ? 20.541 3.622 -20.603 1.00 96.25 92 LEU A C 1
ATOM 798 O O . LEU A 1 92 ? 20.987 3.320 -19.501 1.00 96.25 92 LEU A O 1
ATOM 802 N N . ASP A 1 93 ? 21.328 3.932 -21.639 1.00 96.69 93 ASP A N 1
ATOM 803 C CA . ASP A 1 93 ? 22.796 3.886 -21.576 1.00 96.69 93 ASP A CA 1
ATOM 804 C C . ASP A 1 93 ? 23.319 4.804 -20.450 1.00 96.69 93 ASP A C 1
ATOM 806 O O . ASP A 1 93 ? 24.213 4.440 -19.682 1.00 96.69 93 ASP A O 1
ATOM 810 N N . LYS A 1 94 ? 22.713 5.991 -20.310 1.00 95.06 94 LYS A N 1
ATOM 811 C CA . LYS A 1 94 ? 23.028 6.953 -19.249 1.00 95.06 94 LYS A CA 1
ATOM 812 C C . LYS A 1 94 ? 22.592 6.462 -17.864 1.00 95.06 94 LYS A C 1
ATOM 814 O O . LYS A 1 94 ? 23.330 6.626 -16.896 1.00 95.06 94 LYS A O 1
ATOM 819 N N . TYR A 1 95 ? 21.424 5.836 -17.759 1.00 92.81 95 TYR A N 1
ATOM 820 C CA . TYR A 1 95 ? 20.949 5.222 -16.522 1.00 92.81 95 TYR A CA 1
ATOM 821 C C . TYR A 1 95 ? 21.856 4.073 -16.066 1.00 92.81 95 TYR A C 1
ATOM 823 O O . TYR A 1 95 ? 22.198 3.989 -14.890 1.00 92.81 95 TYR A O 1
ATOM 831 N N . GLU A 1 96 ? 22.313 3.218 -16.976 1.00 94.12 96 GLU A N 1
ATOM 832 C CA . GLU A 1 96 ? 23.248 2.145 -16.633 1.00 94.12 96 GLU A CA 1
ATOM 833 C C . GLU A 1 96 ? 24.598 2.682 -16.144 1.00 94.12 96 GLU A C 1
ATOM 835 O O . GLU A 1 96 ? 25.210 2.092 -15.252 1.00 94.12 96 GLU A O 1
ATOM 840 N N . GLU A 1 97 ? 25.066 3.806 -16.690 1.00 93.81 97 GLU A N 1
ATOM 841 C CA . GLU A 1 97 ? 26.265 4.485 -16.196 1.00 93.81 97 GLU A CA 1
ATOM 842 C C . GLU A 1 97 ? 26.053 5.079 -14.796 1.00 93.81 97 GLU A C 1
ATOM 844 O O . GLU A 1 97 ? 26.901 4.900 -13.922 1.00 93.81 97 GLU A O 1
ATOM 849 N N . PHE A 1 98 ? 24.897 5.697 -14.542 1.00 91.06 98 PHE A N 1
ATOM 850 C CA . PHE A 1 98 ? 24.513 6.155 -13.204 1.00 91.06 98 PHE A CA 1
ATOM 851 C C . PHE A 1 98 ? 24.536 5.010 -12.177 1.00 91.06 98 PHE A C 1
ATOM 853 O O . PHE A 1 98 ? 25.112 5.149 -11.097 1.00 91.06 98 PHE A O 1
ATOM 860 N N . VAL A 1 99 ? 23.986 3.844 -12.532 1.00 90.94 99 VAL A N 1
ATOM 861 C CA . VAL A 1 99 ? 23.983 2.659 -11.657 1.00 90.94 99 VAL A CA 1
ATOM 862 C C . VAL A 1 99 ? 25.401 2.141 -11.391 1.00 90.94 99 VAL A C 1
ATOM 864 O O . VAL A 1 99 ? 25.733 1.809 -10.253 1.00 90.94 99 VAL A O 1
ATOM 867 N N . LYS A 1 100 ? 26.288 2.127 -12.396 1.00 91.62 100 LYS A N 1
ATOM 868 C CA . LYS A 1 100 ? 27.705 1.740 -12.207 1.00 91.62 100 LYS A CA 1
ATOM 869 C C . LYS A 1 100 ? 28.450 2.655 -11.237 1.00 91.62 100 LYS A C 1
ATOM 871 O O . LYS A 1 100 ? 29.391 2.207 -10.586 1.00 91.62 100 LYS A O 1
ATOM 876 N N . GLN A 1 101 ? 28.030 3.912 -11.132 1.00 89.38 101 GLN A N 1
ATOM 877 C CA . GLN A 1 101 ? 28.587 4.892 -10.198 1.00 89.38 101 GLN A CA 1
ATOM 878 C C . GLN A 1 101 ? 28.005 4.764 -8.778 1.00 89.38 101 GLN A C 1
ATOM 880 O O . GLN A 1 101 ? 28.369 5.538 -7.896 1.00 89.38 101 GLN A O 1
ATOM 885 N N . GLY A 1 102 ? 27.155 3.760 -8.534 1.00 87.06 102 GLY A N 1
ATOM 886 C CA . GLY A 1 102 ? 26.542 3.482 -7.236 1.00 87.06 102 GLY A CA 1
ATOM 887 C C . GLY A 1 102 ? 25.144 4.075 -7.065 1.00 87.06 102 GLY A C 1
ATOM 888 O O . GLY A 1 102 ? 24.619 4.046 -5.956 1.00 87.06 102 GLY A O 1
ATOM 889 N N . GLY A 1 103 ? 24.546 4.608 -8.133 1.00 85.88 103 GLY A N 1
ATOM 890 C CA . GLY A 1 103 ? 23.166 5.071 -8.117 1.00 85.88 103 GLY A CA 1
ATOM 891 C C . GLY A 1 103 ? 22.152 3.924 -8.064 1.00 85.88 103 GLY A C 1
ATOM 892 O O . GLY A 1 103 ? 22.373 2.854 -8.630 1.00 85.88 103 GLY A O 1
ATOM 893 N N . ASP A 1 104 ? 21.005 4.160 -7.427 1.00 82.50 104 ASP A N 1
ATOM 894 C CA . ASP A 1 104 ? 19.856 3.249 -7.430 1.00 82.50 104 ASP A CA 1
ATOM 895 C C . ASP A 1 104 ? 18.602 4.017 -7.874 1.00 82.50 104 ASP A C 1
ATOM 897 O O . ASP A 1 104 ? 18.367 5.163 -7.486 1.00 82.50 104 ASP A O 1
ATOM 901 N N . ILE A 1 105 ? 17.760 3.379 -8.683 1.00 77.44 105 ILE A N 1
ATOM 902 C CA . ILE A 1 105 ? 16.455 3.930 -9.060 1.00 77.44 105 ILE A CA 1
ATOM 903 C C . ILE A 1 105 ? 15.508 4.034 -7.859 1.00 77.44 105 ILE A C 1
ATOM 905 O O . ILE A 1 105 ? 14.592 4.850 -7.856 1.00 77.44 105 ILE A O 1
ATOM 909 N N . LYS A 1 106 ? 15.742 3.262 -6.793 1.00 74.12 106 LYS A N 1
ATOM 910 C CA . LYS A 1 106 ? 15.023 3.408 -5.517 1.00 74.12 106 LYS A CA 1
ATOM 911 C C . LYS A 1 106 ? 15.304 4.749 -4.833 1.00 74.12 106 LYS A C 1
ATOM 913 O O . LYS A 1 106 ? 14.502 5.180 -3.999 1.00 74.12 106 LYS A O 1
ATOM 918 N N . ASP A 1 107 ? 16.388 5.418 -5.222 1.00 70.44 107 ASP A N 1
ATOM 919 C CA . ASP A 1 107 ? 16.768 6.751 -4.757 1.00 70.44 107 ASP A CA 1
ATOM 920 C C . ASP A 1 107 ? 16.295 7.870 -5.696 1.00 70.44 107 ASP A C 1
ATOM 922 O O . ASP A 1 107 ? 16.586 9.047 -5.463 1.00 70.44 107 ASP A O 1
ATOM 926 N N . TYR A 1 108 ? 15.496 7.531 -6.715 1.00 68.44 108 TYR A N 1
ATOM 927 C CA . TYR A 1 108 ? 14.810 8.491 -7.577 1.00 68.44 108 TYR A CA 1
ATOM 928 C C . TYR A 1 108 ? 14.067 9.535 -6.724 1.00 68.44 108 TYR A C 1
ATOM 930 O O . TYR A 1 108 ? 13.201 9.193 -5.913 1.00 68.44 108 TYR A O 1
ATOM 938 N N . ARG A 1 109 ? 14.426 10.818 -6.897 1.00 64.56 109 ARG A N 1
ATOM 939 C CA . ARG A 1 109 ? 13.947 11.997 -6.130 1.00 64.56 109 ARG A CA 1
ATOM 940 C C . ARG A 1 109 ? 14.375 12.096 -4.661 1.00 64.56 109 ARG A C 1
ATOM 942 O O . ARG A 1 109 ? 13.889 12.973 -3.950 1.00 64.56 109 ARG A O 1
ATOM 949 N N . ARG A 1 110 ? 15.253 11.218 -4.173 1.00 63.28 110 ARG A N 1
ATOM 950 C CA . ARG A 1 110 ? 15.760 11.269 -2.788 1.00 63.28 110 ARG A CA 1
ATOM 951 C C . ARG A 1 110 ? 17.134 11.917 -2.680 1.00 63.28 110 ARG A C 1
ATOM 953 O O . ARG A 1 110 ? 17.478 12.404 -1.604 1.00 63.28 110 ARG A O 1
ATOM 960 N N . THR A 1 111 ? 17.896 11.954 -3.770 1.00 67.69 111 THR A N 1
ATOM 961 C CA . THR A 1 111 ? 19.256 12.499 -3.805 1.00 67.69 111 THR A CA 1
ATOM 962 C C . THR A 1 111 ? 19.370 13.640 -4.811 1.00 67.69 111 THR A C 1
ATOM 964 O O . THR A 1 111 ? 18.774 13.606 -5.887 1.00 67.69 111 THR A O 1
ATOM 967 N N . LYS A 1 112 ? 20.167 14.657 -4.462 1.00 73.56 112 LYS A N 1
ATOM 968 C CA . LYS A 1 112 ? 20.537 15.735 -5.393 1.00 73.56 112 LYS A CA 1
ATOM 969 C C . LYS A 1 112 ? 21.314 15.206 -6.592 1.00 73.56 112 LYS A C 1
ATOM 971 O O . LYS A 1 112 ? 21.141 15.703 -7.696 1.00 73.56 112 LYS A O 1
ATOM 976 N N . ASP A 1 113 ? 22.107 14.163 -6.371 1.00 71.38 113 ASP A N 1
ATOM 977 C CA . ASP A 1 113 ? 22.933 13.537 -7.398 1.00 71.38 113 ASP A CA 1
ATOM 978 C C . ASP A 1 113 ? 22.086 13.062 -8.585 1.00 71.38 113 ASP A C 1
ATOM 980 O O . ASP A 1 113 ? 22.501 13.195 -9.729 1.00 71.38 113 ASP A O 1
ATOM 984 N N . PHE A 1 114 ? 20.862 12.587 -8.335 1.00 75.81 114 PHE A N 1
ATOM 985 C CA . PHE A 1 114 ? 19.940 12.196 -9.395 1.00 75.81 114 PHE A CA 1
ATOM 986 C C . PHE A 1 114 ? 19.421 13.406 -10.198 1.00 75.81 114 PHE A C 1
ATOM 988 O O . PHE A 1 114 ? 19.384 13.368 -11.428 1.00 75.81 114 PHE A O 1
ATOM 995 N N . GLU A 1 115 ? 19.052 14.495 -9.513 1.00 75.94 115 GLU A N 1
ATOM 996 C CA . GLU A 1 115 ? 18.558 15.730 -10.145 1.00 75.94 115 GLU A CA 1
ATOM 997 C C . GLU A 1 115 ? 19.635 16.443 -10.973 1.00 75.94 115 GLU A C 1
ATOM 999 O O . GLU A 1 115 ? 19.315 17.093 -11.965 1.00 75.94 115 GLU A O 1
ATOM 1004 N N . GLU A 1 116 ? 20.904 16.319 -10.579 1.00 84.31 116 GLU A N 1
ATOM 1005 C CA . GLU A 1 116 ? 22.040 16.910 -11.292 1.00 84.31 116 GLU A CA 1
ATOM 1006 C C . GLU A 1 116 ? 22.537 16.028 -12.450 1.00 84.31 116 GLU A C 1
ATOM 1008 O O . GLU A 1 116 ? 23.062 16.546 -13.439 1.00 84.31 116 GLU A O 1
ATOM 1013 N N . TYR A 1 117 ? 22.363 14.703 -12.363 1.00 88.50 117 TYR A N 1
ATOM 1014 C CA . TYR A 1 117 ? 22.842 13.763 -13.381 1.00 88.50 117 TYR A CA 1
ATOM 1015 C C . TYR A 1 117 ? 21.955 13.739 -14.633 1.00 88.50 117 TYR A C 1
ATOM 1017 O O . TYR A 1 117 ? 22.456 13.667 -15.762 1.00 88.50 117 TYR A O 1
ATOM 1025 N N . PHE A 1 118 ? 20.635 13.812 -14.454 1.00 90.94 118 PHE A N 1
ATOM 1026 C CA . PHE A 1 118 ? 19.656 13.768 -15.539 1.00 90.94 118 PHE A CA 1
ATOM 1027 C C . PHE A 1 118 ? 19.063 15.148 -15.821 1.00 90.94 118 PHE A C 1
ATOM 1029 O O . PHE A 1 118 ? 18.721 15.911 -14.922 1.00 90.94 118 PHE A O 1
ATOM 1036 N N . THR A 1 119 ? 18.898 15.460 -17.101 1.00 93.44 119 THR A N 1
ATOM 1037 C CA . THR A 1 119 ? 18.182 16.658 -17.550 1.00 93.44 119 THR A CA 1
ATOM 1038 C C . THR A 1 119 ? 16.690 16.567 -17.203 1.00 93.44 119 THR A C 1
ATOM 1040 O O . THR A 1 119 ? 16.173 15.470 -16.968 1.00 93.44 119 THR A O 1
ATOM 1043 N N . PRO A 1 120 ? 15.951 17.690 -17.185 1.00 91.38 120 PRO A N 1
ATOM 1044 C CA . PRO A 1 120 ? 14.508 17.677 -16.937 1.00 91.38 120 PRO A CA 1
ATOM 1045 C C . PRO A 1 120 ? 13.728 16.739 -17.872 1.00 91.38 120 PRO A C 1
ATOM 1047 O O . PRO A 1 120 ? 12.819 16.037 -17.429 1.00 91.38 120 PRO A O 1
ATOM 1050 N N . GLU A 1 121 ? 14.100 16.687 -19.150 1.00 93.44 121 GLU A N 1
ATOM 1051 C CA . GLU A 1 121 ? 13.469 15.829 -20.152 1.00 93.44 121 GLU A CA 1
ATOM 1052 C C . GLU A 1 121 ? 13.747 14.342 -19.883 1.00 93.44 121 GLU A C 1
ATOM 1054 O O . GLU A 1 121 ? 12.826 13.524 -19.918 1.00 93.44 121 GLU A O 1
ATOM 1059 N N . GLU A 1 122 ? 14.993 13.991 -19.552 1.00 93.44 122 GLU A N 1
ATOM 1060 C CA . GLU A 1 122 ? 15.373 12.623 -19.172 1.00 93.44 122 GLU A CA 1
ATOM 1061 C C . GLU A 1 122 ? 14.682 12.199 -17.867 1.00 93.44 122 GLU A C 1
ATOM 1063 O O . GLU A 1 122 ? 14.181 11.081 -17.766 1.00 93.44 122 GLU A O 1
ATOM 1068 N N . ASN A 1 123 ? 14.566 13.104 -16.891 1.00 90.38 123 ASN A N 1
ATOM 1069 C CA . ASN A 1 123 ? 13.841 12.862 -15.643 1.00 90.38 123 ASN A CA 1
ATOM 1070 C C . ASN A 1 123 ? 12.368 12.537 -15.884 1.00 90.38 123 ASN A C 1
ATOM 1072 O O . ASN A 1 123 ? 11.830 11.622 -15.255 1.00 90.38 123 ASN A O 1
ATOM 1076 N N . MET A 1 124 ? 11.726 13.259 -16.803 1.00 90.75 124 MET A N 1
ATOM 1077 C CA . MET A 1 124 ? 10.346 12.994 -17.202 1.00 90.75 124 MET A CA 1
ATOM 1078 C C . MET A 1 124 ? 10.216 11.640 -17.915 1.00 90.75 124 MET A C 1
ATOM 1080 O O . MET A 1 124 ? 9.249 10.911 -17.679 1.00 90.75 124 MET A O 1
ATOM 1084 N N . ALA A 1 125 ? 11.182 11.282 -18.766 1.00 93.38 125 ALA A N 1
ATOM 1085 C CA . ALA A 1 125 ? 11.216 9.979 -19.426 1.00 93.38 125 ALA A CA 1
ATOM 1086 C C . ALA A 1 125 ? 11.351 8.836 -18.408 1.00 93.38 125 ALA A C 1
ATOM 1088 O O . ALA A 1 125 ? 10.587 7.872 -18.466 1.00 93.38 125 ALA A O 1
ATOM 1089 N N . ILE A 1 126 ? 12.246 8.984 -17.427 1.00 92.19 126 ILE A N 1
ATOM 1090 C CA . ILE A 1 126 ? 12.439 8.026 -16.332 1.00 92.19 126 ILE A CA 1
ATOM 1091 C C . ILE A 1 126 ? 11.171 7.893 -15.486 1.00 92.19 126 ILE A C 1
ATOM 1093 O O . ILE A 1 126 ? 10.743 6.776 -15.204 1.00 92.19 126 ILE A O 1
ATOM 1097 N N . GLU A 1 127 ? 10.528 9.004 -15.120 1.00 90.06 127 GLU A N 1
ATOM 1098 C CA . GLU A 1 127 ? 9.273 8.978 -14.360 1.00 90.06 127 GLU A CA 1
ATOM 1099 C C . GLU A 1 127 ? 8.184 8.202 -15.103 1.00 90.06 127 GLU A C 1
ATOM 1101 O O . GLU A 1 127 ? 7.525 7.326 -14.542 1.00 90.06 127 GLU A O 1
ATOM 1106 N N . LYS A 1 128 ? 8.012 8.498 -16.393 1.00 92.06 128 LYS A N 1
ATOM 1107 C CA . LYS A 1 128 ? 7.024 7.825 -17.232 1.00 92.06 128 LYS A CA 1
ATOM 1108 C C . LYS A 1 128 ? 7.331 6.334 -17.385 1.00 92.06 128 LYS A C 1
ATOM 1110 O O . LYS A 1 128 ? 6.407 5.520 -17.317 1.00 92.06 128 LYS A O 1
ATOM 1115 N N . ALA A 1 129 ? 8.601 5.976 -17.570 1.00 94.00 129 ALA A N 1
ATOM 1116 C CA . ALA A 1 129 ? 9.039 4.587 -17.642 1.00 94.00 129 ALA A CA 1
ATOM 1117 C C . ALA A 1 129 ? 8.761 3.845 -16.327 1.00 94.00 129 ALA A C 1
ATOM 1119 O O . ALA A 1 129 ? 8.211 2.749 -16.361 1.00 94.00 129 ALA A O 1
ATOM 1120 N N . LEU A 1 130 ? 9.033 4.464 -15.172 1.00 91.31 130 LEU A N 1
ATOM 1121 C CA . LEU A 1 130 ? 8.719 3.899 -13.854 1.00 91.31 130 LEU A CA 1
ATOM 1122 C C . LEU A 1 130 ? 7.220 3.680 -13.655 1.00 91.31 130 LEU A C 1
ATOM 1124 O O . LEU A 1 130 ? 6.812 2.604 -13.220 1.00 91.31 130 LEU A O 1
ATOM 1128 N N . PHE A 1 131 ? 6.388 4.671 -13.986 1.00 88.94 131 PHE A N 1
ATOM 1129 C CA . PHE A 1 131 ? 4.934 4.516 -13.900 1.00 88.94 131 PHE A CA 1
ATOM 1130 C C . PHE A 1 131 ? 4.438 3.358 -14.769 1.00 88.94 131 PHE A C 1
ATOM 1132 O O . PHE A 1 131 ? 3.665 2.526 -14.298 1.00 88.94 131 PHE A O 1
ATOM 1139 N N . THR A 1 132 ? 4.933 3.272 -16.004 1.00 93.38 132 THR A N 1
ATOM 1140 C CA . THR A 1 132 ? 4.553 2.207 -16.942 1.00 93.38 132 THR A CA 1
ATOM 1141 C C . THR A 1 132 ? 5.009 0.837 -16.434 1.00 93.38 132 THR A C 1
ATOM 1143 O O . THR A 1 132 ? 4.217 -0.102 -16.393 1.00 93.38 132 THR A O 1
ATOM 1146 N N . ALA A 1 133 ? 6.247 0.735 -15.949 1.00 91.88 133 ALA A N 1
ATOM 1147 C CA . ALA A 1 133 ? 6.790 -0.489 -15.371 1.00 91.88 133 ALA A CA 1
ATOM 1148 C C . ALA A 1 133 ? 6.000 -0.953 -14.141 1.00 91.88 133 ALA A C 1
ATOM 1150 O O . ALA A 1 133 ? 5.738 -2.144 -13.991 1.00 91.88 133 ALA A O 1
ATOM 1151 N N . HIS A 1 134 ? 5.565 -0.031 -13.278 1.00 89.06 134 HIS A N 1
ATOM 1152 C CA . HIS A 1 134 ? 4.702 -0.371 -12.149 1.00 89.06 134 HIS A CA 1
ATOM 1153 C C . HIS A 1 134 ? 3.361 -0.963 -12.591 1.00 89.06 134 HIS A C 1
ATOM 1155 O O . HIS A 1 134 ? 2.883 -1.905 -11.957 1.00 89.06 134 HIS A O 1
ATOM 1161 N N . ASP A 1 135 ? 2.750 -0.439 -13.653 1.00 90.12 135 ASP A N 1
ATOM 1162 C CA . ASP A 1 135 ? 1.497 -0.984 -14.177 1.00 90.12 135 ASP A CA 1
ATOM 1163 C C . ASP A 1 135 ? 1.697 -2.357 -14.835 1.00 90.12 135 ASP A C 1
ATOM 1165 O O . ASP A 1 135 ? 0.902 -3.269 -14.600 1.00 90.12 135 ASP A O 1
ATOM 1169 N N . GLU A 1 136 ? 2.800 -2.566 -15.556 1.00 94.31 136 GLU A N 1
ATOM 1170 C CA . GLU A 1 136 ? 3.147 -3.880 -16.112 1.00 94.31 136 GLU A CA 1
ATOM 1171 C C . GLU A 1 136 ? 3.472 -4.911 -15.025 1.00 94.31 136 GLU A C 1
ATOM 1173 O O . GLU A 1 136 ? 3.012 -6.050 -15.107 1.00 94.31 136 GLU A O 1
ATOM 1178 N N . VAL A 1 137 ? 4.165 -4.515 -13.950 1.00 91.88 137 VAL A N 1
ATOM 1179 C CA . VAL A 1 137 ? 4.382 -5.369 -12.772 1.00 91.88 137 VAL A CA 1
ATOM 1180 C C . VAL A 1 137 ? 3.056 -5.803 -12.151 1.00 91.88 137 VAL A C 1
ATOM 1182 O O . VAL A 1 137 ? 2.923 -6.967 -11.773 1.00 91.88 137 VAL A O 1
ATOM 1185 N N . LYS A 1 138 ? 2.055 -4.916 -12.060 1.00 90.00 138 LYS A N 1
ATOM 1186 C CA . LYS A 1 138 ? 0.724 -5.294 -11.552 1.00 90.00 138 LYS A CA 1
ATOM 1187 C C . LYS A 1 138 ? 0.075 -6.359 -12.436 1.00 90.00 138 LYS A C 1
ATOM 1189 O O . LYS A 1 138 ? -0.454 -7.332 -11.905 1.00 90.00 138 LYS A O 1
ATOM 1194 N N . ILE A 1 139 ? 0.131 -6.202 -13.761 1.00 92.88 139 ILE A N 1
ATOM 1195 C CA . ILE A 1 139 ? -0.423 -7.178 -14.717 1.00 92.88 139 ILE A CA 1
ATOM 1196 C C . ILE A 1 139 ? 0.322 -8.515 -14.615 1.00 92.88 139 ILE A C 1
ATOM 1198 O O . ILE A 1 139 ? -0.299 -9.575 -14.541 1.00 92.88 139 ILE A O 1
ATOM 1202 N N . PHE A 1 140 ? 1.653 -8.478 -14.551 1.00 94.69 140 PHE A N 1
ATOM 1203 C CA . PHE A 1 140 ? 2.477 -9.665 -14.351 1.00 94.69 140 PHE A CA 1
ATOM 1204 C C . PHE A 1 140 ? 2.108 -10.390 -13.049 1.00 94.69 140 PHE A C 1
ATOM 1206 O O . PHE A 1 140 ? 1.864 -11.596 -13.057 1.00 94.69 140 PHE A O 1
ATOM 1213 N N . LEU A 1 141 ? 1.988 -9.655 -11.940 1.00 93.06 141 LEU A N 1
ATOM 1214 C CA . LEU A 1 141 ? 1.607 -10.214 -10.644 1.00 93.06 141 LEU A CA 1
ATOM 1215 C C . LEU A 1 141 ? 0.202 -10.803 -10.636 1.00 93.06 141 LEU A C 1
ATOM 1217 O O . LEU A 1 141 ? -0.009 -11.808 -9.966 1.00 93.06 141 LEU A O 1
ATOM 1221 N N . GLN A 1 142 ? -0.745 -10.230 -11.381 1.00 93.50 142 GLN A N 1
ATOM 1222 C CA . GLN A 1 142 ? -2.057 -10.850 -11.578 1.00 93.50 142 GLN A CA 1
ATOM 1223 C C . GLN A 1 142 ? -1.921 -12.246 -12.188 1.00 93.50 142 GLN A C 1
ATOM 1225 O O . GLN A 1 142 ? -2.537 -13.187 -11.690 1.00 93.50 142 GLN A O 1
ATOM 1230 N N . GLY A 1 143 ? -1.077 -12.400 -13.213 1.00 95.06 143 GLY A N 1
ATOM 1231 C CA . GLY A 1 143 ? -0.753 -13.705 -13.794 1.00 95.06 143 GLY A CA 1
ATOM 1232 C C . GLY A 1 143 ? -0.144 -14.660 -12.768 1.00 95.06 143 GLY A C 1
ATOM 1233 O O . GLY A 1 143 ? -0.671 -15.747 -12.550 1.00 95.06 143 GLY A O 1
ATOM 1234 N N . VAL A 1 144 ? 0.897 -14.215 -12.058 1.00 95.31 144 VAL A N 1
ATOM 1235 C CA . VAL A 1 144 ? 1.584 -15.026 -11.038 1.00 95.31 144 VAL A CA 1
ATOM 1236 C C . VAL A 1 144 ? 0.638 -15.470 -9.924 1.00 95.31 144 VAL A C 1
ATOM 1238 O O . VAL A 1 144 ? 0.664 -16.631 -9.529 1.00 95.31 144 VAL A O 1
ATOM 1241 N N . ILE A 1 145 ? -0.202 -14.571 -9.411 1.00 95.06 145 ILE A N 1
ATOM 1242 C CA . ILE A 1 145 ? -1.160 -14.882 -8.343 1.00 95.06 145 ILE A CA 1
ATOM 1243 C C . ILE A 1 145 ? -2.219 -15.869 -8.835 1.00 95.06 145 ILE A C 1
ATOM 1245 O O . ILE A 1 145 ? -2.597 -16.766 -8.087 1.00 95.06 145 ILE A O 1
ATOM 1249 N N . ASN A 1 146 ? -2.672 -15.754 -10.085 1.00 94.56 146 ASN A N 1
ATOM 1250 C CA . ASN A 1 146 ? -3.599 -16.724 -10.664 1.00 94.56 146 ASN A CA 1
ATOM 1251 C C . ASN A 1 146 ? -2.957 -18.113 -10.801 1.00 94.56 146 ASN A C 1
ATOM 1253 O O . ASN A 1 146 ? -3.588 -19.109 -10.443 1.00 94.56 146 ASN A O 1
ATOM 1257 N N . ASP A 1 147 ? -1.702 -18.178 -11.249 1.00 96.62 147 ASP A N 1
ATOM 1258 C CA . ASP A 1 147 ? -0.960 -19.434 -11.406 1.00 96.62 147 ASP A CA 1
ATOM 1259 C C . ASP A 1 147 ? -0.605 -20.072 -10.051 1.00 96.62 147 ASP A C 1
ATOM 1261 O O . ASP A 1 147 ? -0.639 -21.293 -9.896 1.00 96.62 147 ASP A O 1
ATOM 1265 N N . LYS A 1 148 ? -0.300 -19.246 -9.042 1.00 96.38 148 LYS A N 1
ATOM 1266 C CA . LYS A 1 148 ? 0.109 -19.643 -7.682 1.00 96.38 148 LYS A CA 1
ATOM 1267 C C . LYS A 1 148 ? -0.964 -19.347 -6.639 1.00 96.38 148 LYS A C 1
ATOM 1269 O O . LYS A 1 148 ? -0.665 -19.005 -5.493 1.00 96.38 148 LYS A O 1
ATOM 1274 N N . ARG A 1 149 ? -2.230 -19.510 -7.021 1.00 95.56 149 ARG A N 1
ATOM 1275 C CA . ARG A 1 149 ? -3.378 -19.133 -6.188 1.00 95.56 149 ARG A CA 1
ATOM 1276 C C . ARG A 1 149 ? -3.346 -19.754 -4.793 1.00 95.56 149 ARG A C 1
ATOM 1278 O O . ARG A 1 149 ? -3.622 -19.064 -3.820 1.00 95.56 149 ARG A O 1
ATOM 1285 N N . SER A 1 150 ? -2.975 -21.028 -4.682 1.00 97.00 150 SER A N 1
ATOM 1286 C CA . SER A 1 150 ? -2.907 -21.714 -3.386 1.00 97.00 150 SER A CA 1
ATOM 1287 C C . SER A 1 150 ? -1.846 -21.122 -2.453 1.00 97.00 150 SER A C 1
ATOM 1289 O O . SER A 1 150 ? -2.116 -20.968 -1.267 1.00 97.00 150 SER A O 1
ATOM 1291 N N . GLU A 1 151 ? -0.678 -20.738 -2.981 1.00 97.12 151 GLU A N 1
ATOM 1292 C CA . GLU A 1 151 ? 0.370 -20.064 -2.197 1.00 97.12 151 GLU A CA 1
ATOM 1293 C C . GLU A 1 151 ? -0.099 -18.672 -1.744 1.00 97.12 151 GLU A C 1
ATOM 1295 O O . GLU A 1 151 ? 0.150 -18.260 -0.611 1.00 97.12 151 GLU A O 1
ATOM 1300 N N . TYR A 1 152 ? -0.824 -17.956 -2.610 1.00 96.31 152 TYR A N 1
ATOM 1301 C CA . TYR A 1 152 ? -1.383 -16.648 -2.269 1.00 96.31 152 TYR A CA 1
ATOM 1302 C C . TYR A 1 152 ? -2.439 -16.755 -1.163 1.00 96.31 152 TYR A C 1
ATOM 1304 O O . TYR A 1 152 ? -2.414 -15.990 -0.203 1.00 96.31 152 TYR A O 1
ATOM 1312 N N . GLU A 1 153 ? -3.346 -17.729 -1.264 1.00 96.50 153 GLU A N 1
ATOM 1313 C CA . GLU A 1 153 ? -4.374 -17.989 -0.251 1.00 96.50 153 GLU A CA 1
ATOM 1314 C C . GLU A 1 153 ? -3.771 -18.420 1.098 1.00 96.50 153 GLU A C 1
ATOM 1316 O O . GLU A 1 153 ? -4.329 -18.105 2.149 1.00 96.50 153 GLU A O 1
ATOM 1321 N N . GLU A 1 154 ? -2.634 -19.118 1.097 1.00 97.44 154 GLU A N 1
ATOM 1322 C CA . GLU A 1 154 ? -1.901 -19.452 2.322 1.00 97.44 154 GLU A CA 1
ATOM 1323 C C . GLU A 1 154 ? -1.276 -18.210 2.971 1.00 97.44 154 GLU A C 1
ATOM 1325 O O . GLU A 1 154 ? -1.491 -17.974 4.163 1.00 97.44 154 GLU A O 1
ATOM 1330 N N . SER A 1 155 ? -0.585 -17.373 2.188 1.00 96.56 155 SER A N 1
ATOM 1331 C CA . SER A 1 155 ? -0.054 -16.084 2.659 1.00 96.56 155 SER A CA 1
ATOM 1332 C C . SER A 1 155 ? -1.172 -15.190 3.214 1.00 96.56 155 SER A C 1
ATOM 1334 O O . SER A 1 155 ? -1.059 -14.658 4.321 1.00 96.56 155 SER A O 1
ATOM 1336 N N . LEU A 1 156 ? -2.310 -15.109 2.516 1.00 96.88 156 LEU A N 1
ATOM 1337 C CA . LEU A 1 156 ? -3.477 -14.357 2.972 1.00 96.88 156 LEU A CA 1
ATOM 1338 C C . LEU A 1 156 ? -3.963 -14.838 4.346 1.00 96.88 156 LEU A C 1
ATOM 1340 O O . LEU A 1 156 ? -4.124 -14.016 5.244 1.00 96.88 156 LEU A O 1
ATOM 1344 N N . LYS A 1 157 ? -4.117 -16.153 4.554 1.00 97.94 157 LYS A N 1
ATOM 1345 C CA . LYS A 1 157 ? -4.527 -16.720 5.854 1.00 97.94 157 LYS A CA 1
ATOM 1346 C C . LYS A 1 157 ? -3.552 -16.382 6.980 1.00 97.94 157 LYS A C 1
ATOM 1348 O O . LYS A 1 157 ? -3.983 -16.108 8.100 1.00 97.94 157 LYS A O 1
ATOM 1353 N N . ILE A 1 158 ? -2.247 -16.391 6.699 1.00 97.19 158 ILE A N 1
ATOM 1354 C CA . ILE A 1 158 ? -1.223 -15.994 7.675 1.00 97.19 158 ILE A CA 1
ATOM 1355 C C . ILE A 1 158 ? -1.453 -14.542 8.104 1.00 97.19 158 ILE A C 1
ATOM 1357 O O . ILE A 1 158 ? -1.459 -14.246 9.301 1.00 97.19 158 ILE A O 1
ATOM 1361 N N . PHE A 1 159 ? -1.680 -13.632 7.155 1.00 95.56 159 PHE A N 1
ATOM 1362 C CA . PHE A 1 159 ? -1.917 -12.229 7.484 1.00 95.56 159 PHE A CA 1
ATOM 1363 C C . PHE A 1 159 ? -3.303 -11.968 8.085 1.00 95.56 159 PHE A C 1
ATOM 1365 O O . PHE A 1 159 ? -3.417 -11.124 8.965 1.00 95.56 159 PHE A O 1
ATOM 1372 N N . GLU A 1 160 ? -4.343 -12.713 7.719 1.00 95.69 160 GLU A N 1
ATOM 1373 C CA . GLU A 1 160 ? -5.638 -12.651 8.411 1.00 95.69 160 GLU A CA 1
ATOM 1374 C C . GLU A 1 160 ? -5.497 -13.037 9.886 1.00 95.69 160 GLU A C 1
ATOM 1376 O O . GLU A 1 160 ? -6.085 -12.400 10.762 1.00 95.69 160 GLU A O 1
ATOM 1381 N N . GLN A 1 161 ? -4.697 -14.065 10.184 1.00 96.56 161 GLN A N 1
ATOM 1382 C CA . GLN A 1 161 ? -4.433 -14.450 11.565 1.00 96.56 161 GLN A CA 1
ATOM 1383 C C . GLN A 1 161 ? -3.643 -13.365 12.302 1.00 96.56 161 GLN A C 1
ATOM 1385 O O . GLN A 1 161 ? -4.061 -12.942 13.377 1.00 96.56 161 GLN A O 1
ATOM 1390 N N . LYS A 1 162 ? -2.574 -12.834 11.696 1.00 92.75 162 LYS A N 1
ATOM 1391 C CA . LYS A 1 162 ? -1.813 -11.717 12.281 1.00 92.75 162 LYS A CA 1
ATOM 1392 C C . LYS A 1 162 ? -2.689 -10.497 12.543 1.00 92.75 162 LYS A C 1
ATOM 1394 O O . LYS A 1 162 ? -2.572 -9.871 13.589 1.00 92.75 162 LYS A O 1
ATOM 1399 N N . GLN A 1 163 ? -3.599 -10.169 11.629 1.00 93.56 163 GLN A N 1
ATOM 1400 C CA . GLN A 1 163 ? -4.538 -9.070 11.821 1.00 93.56 163 GLN A CA 1
ATOM 1401 C C . GLN A 1 163 ? -5.421 -9.292 13.054 1.00 93.56 163 GLN A C 1
ATOM 1403 O O . GLN A 1 163 ? -5.612 -8.364 13.841 1.00 93.56 163 GLN A O 1
ATOM 1408 N N . LYS A 1 164 ? -5.951 -10.509 13.235 1.00 93.56 164 LYS A N 1
ATOM 1409 C CA . LYS A 1 164 ? -6.740 -10.864 14.424 1.00 93.56 164 LYS A CA 1
ATOM 1410 C C . LYS A 1 164 ? -5.911 -10.722 15.696 1.00 93.56 164 LYS A C 1
ATOM 1412 O O . LYS A 1 164 ? -6.397 -10.153 16.669 1.00 93.56 164 LYS A O 1
ATOM 1417 N N . ASP A 1 165 ? -4.666 -11.185 15.675 1.00 91.12 165 ASP A N 1
ATOM 1418 C CA . ASP A 1 165 ? -3.765 -11.097 16.824 1.00 91.12 165 ASP A CA 1
ATOM 1419 C C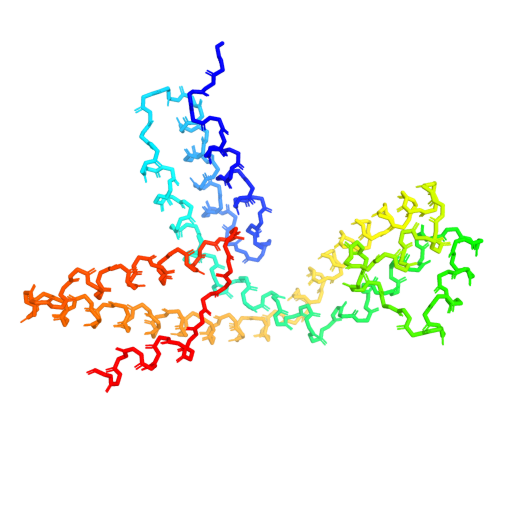 . ASP A 1 165 ? -3.485 -9.630 17.193 1.00 91.12 165 ASP A C 1
ATOM 1421 O O . ASP A 1 165 ? -3.637 -9.243 18.353 1.00 91.12 165 ASP A O 1
ATOM 1425 N N . LEU A 1 166 ? -3.198 -8.780 16.202 1.00 87.31 166 LEU A N 1
ATOM 1426 C CA . LEU A 1 166 ? -3.017 -7.338 16.392 1.00 87.31 166 LEU A CA 1
ATOM 1427 C C . LEU A 1 166 ? -4.291 -6.653 16.915 1.00 87.31 166 LEU A C 1
ATOM 1429 O O . LEU A 1 166 ? -4.225 -5.810 17.811 1.00 87.31 166 LEU A O 1
ATOM 1433 N N . ALA A 1 167 ? -5.467 -7.027 16.407 1.00 88.62 167 ALA A N 1
ATOM 1434 C CA . ALA A 1 167 ? -6.741 -6.500 16.894 1.00 88.62 167 ALA A CA 1
ATOM 1435 C C . ALA A 1 167 ? -7.000 -6.885 18.364 1.00 88.62 167 ALA A C 1
ATOM 1437 O O . ALA A 1 167 ? -7.448 -6.047 19.151 1.00 88.62 167 ALA A O 1
ATOM 1438 N N . ASN A 1 168 ? -6.663 -8.117 18.756 1.00 90.94 168 ASN A N 1
ATOM 1439 C CA . ASN A 1 168 ? -6.768 -8.589 20.140 1.00 90.94 168 ASN A CA 1
ATOM 1440 C C . ASN A 1 168 ? -5.799 -7.853 21.080 1.00 90.94 168 ASN A C 1
ATOM 1442 O O . ASN A 1 168 ? -6.154 -7.535 22.219 1.00 90.94 168 ASN A O 1
ATOM 1446 N N . MET A 1 169 ? -4.595 -7.534 20.603 1.00 87.62 169 MET A N 1
ATOM 1447 C CA . MET A 1 169 ? -3.625 -6.718 21.338 1.00 87.62 169 MET A CA 1
ATOM 1448 C C . MET A 1 169 ? -4.153 -5.296 21.576 1.00 87.62 169 MET A C 1
ATOM 1450 O O . MET A 1 169 ? -4.129 -4.806 22.705 1.00 87.62 169 MET A O 1
ATOM 1454 N N . VAL A 1 170 ? -4.725 -4.658 20.548 1.00 87.38 170 VAL A N 1
ATOM 1455 C CA . VAL A 1 170 ? -5.368 -3.338 20.686 1.00 87.38 170 VAL A CA 1
ATOM 1456 C C . VAL A 1 170 ? -6.550 -3.388 21.660 1.00 87.38 170 VAL A C 1
ATOM 1458 O O . VAL A 1 170 ? -6.719 -2.476 22.470 1.00 87.38 170 VAL A O 1
ATOM 1461 N N . ALA A 1 171 ? -7.361 -4.450 21.622 1.00 89.75 171 ALA A N 1
ATOM 1462 C CA . ALA A 1 171 ? -8.456 -4.637 22.572 1.00 89.75 171 ALA A CA 1
ATOM 1463 C C . ALA A 1 171 ? -7.944 -4.760 24.019 1.00 89.75 171 ALA A C 1
ATOM 1465 O O . ALA A 1 171 ? -8.469 -4.095 24.911 1.00 89.75 171 ALA A O 1
ATOM 1466 N N . SER A 1 172 ? -6.866 -5.518 24.237 1.00 88.94 172 SER A N 1
ATOM 1467 C CA . SER A 1 172 ? -6.219 -5.651 25.550 1.00 88.94 172 SER A CA 1
ATOM 1468 C C . SER A 1 172 ? -5.729 -4.302 26.090 1.00 88.94 172 SER A C 1
ATOM 1470 O O . SER A 1 172 ? -5.982 -3.972 27.248 1.00 88.94 172 SER A O 1
ATOM 1472 N N . LEU A 1 173 ? -5.107 -3.469 25.247 1.00 87.25 173 LEU A N 1
ATOM 1473 C CA . LEU A 1 173 ? -4.688 -2.117 25.640 1.00 87.25 173 LEU A CA 1
ATOM 1474 C C . LEU A 1 173 ? -5.881 -1.232 26.034 1.00 87.25 173 LEU A C 1
ATOM 1476 O O . LEU A 1 173 ? -5.801 -0.493 27.017 1.00 87.25 173 LEU A O 1
ATOM 1480 N N . LYS A 1 174 ? -7.014 -1.336 25.322 1.00 89.06 174 LYS A N 1
ATOM 1481 C CA . LYS A 1 174 ? -8.254 -0.620 25.682 1.00 89.06 174 LYS A CA 1
ATOM 1482 C C . LYS A 1 174 ? -8.768 -1.050 27.061 1.00 89.06 174 LYS A C 1
ATOM 1484 O O . LYS A 1 174 ? -9.193 -0.200 27.843 1.00 89.06 174 LYS A O 1
ATOM 1489 N N . GLU A 1 175 ? -8.687 -2.338 27.395 1.00 91.44 175 GLU A N 1
ATOM 1490 C CA . GLU A 1 175 ? -9.057 -2.832 28.728 1.00 91.44 175 GLU A CA 1
ATOM 1491 C C . GLU A 1 175 ? -8.122 -2.332 29.836 1.00 91.44 175 GLU A C 1
ATOM 1493 O O . GLU A 1 175 ? -8.585 -2.030 30.938 1.00 91.44 175 GLU A O 1
ATOM 1498 N N . ILE A 1 176 ? -6.816 -2.237 29.566 1.00 88.44 176 ILE A N 1
ATOM 1499 C CA . ILE A 1 176 ? -5.835 -1.697 30.519 1.00 88.44 176 ILE A CA 1
A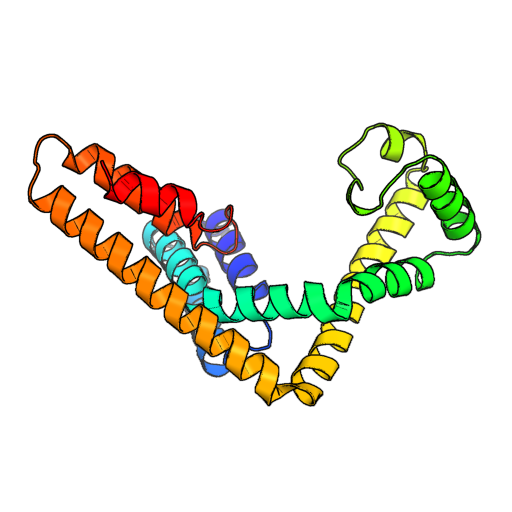TOM 1500 C C . ILE A 1 176 ? -6.108 -0.210 30.766 1.00 88.44 176 ILE A C 1
ATOM 1502 O O . ILE A 1 176 ? -6.175 0.214 31.922 1.00 88.44 176 ILE A O 1
ATOM 1506 N N . ALA A 1 177 ? -6.350 0.565 29.703 1.00 89.31 177 ALA A N 1
ATOM 1507 C CA . ALA A 1 177 ? -6.727 1.972 29.809 1.00 89.31 177 ALA A CA 1
ATOM 1508 C C . ALA A 1 177 ? -7.985 2.156 30.673 1.00 89.31 177 ALA A C 1
ATOM 1510 O O . ALA A 1 177 ? -8.003 3.000 31.564 1.00 89.31 177 ALA A O 1
ATOM 1511 N N . ALA A 1 178 ? -9.008 1.316 30.488 1.00 89.25 178 ALA A N 1
ATOM 1512 C CA . ALA A 1 178 ? -10.240 1.381 31.277 1.00 89.25 178 ALA A CA 1
ATOM 1513 C C . ALA A 1 178 ? -10.029 1.115 32.782 1.00 89.25 178 ALA A C 1
ATOM 1515 O O . ALA A 1 178 ? -10.814 1.582 33.605 1.00 89.25 178 ALA A O 1
ATOM 1516 N N . LYS A 1 179 ? -8.978 0.374 33.155 1.00 89.94 179 LYS A N 1
ATOM 1517 C CA . LYS A 1 179 ? -8.644 0.049 34.553 1.00 89.94 179 LYS A CA 1
ATOM 1518 C C . LYS A 1 179 ? -7.723 1.083 35.210 1.00 89.94 179 LYS A C 1
ATOM 1520 O O . LYS A 1 179 ? -7.541 1.025 36.425 1.00 89.94 179 LYS A O 1
ATOM 1525 N N . SER A 1 180 ? -7.136 2.008 34.446 1.00 82.44 180 SER A N 1
ATOM 1526 C CA . SER A 1 180 ? -6.147 2.965 34.949 1.00 82.44 180 SER A CA 1
ATOM 1527 C C . SER A 1 180 ? -6.484 4.404 34.577 1.00 82.44 180 SER A C 1
ATOM 1529 O O . SER A 1 180 ? -6.085 4.904 33.532 1.00 82.44 180 SER A O 1
ATOM 1531 N N . GLU A 1 181 ? -7.148 5.116 35.486 1.00 81.38 181 GLU A N 1
ATOM 1532 C CA . GLU A 1 181 ? -7.549 6.516 35.284 1.00 81.38 181 GLU A CA 1
ATOM 1533 C C . GLU A 1 181 ? -6.346 7.456 35.055 1.00 81.38 181 GLU A C 1
ATOM 1535 O O . GLU A 1 181 ? -6.439 8.436 34.321 1.00 81.38 181 GLU A O 1
ATOM 1540 N N . LYS A 1 182 ? -5.180 7.115 35.625 1.00 86.88 182 LYS A N 1
ATOM 1541 C CA . LYS A 1 182 ? -3.934 7.883 35.479 1.00 86.88 182 LYS A CA 1
ATOM 1542 C C . LYS A 1 182 ? -3.304 7.749 34.088 1.00 86.88 182 LYS A C 1
ATOM 1544 O O . LYS A 1 182 ? -2.800 8.738 33.565 1.00 86.88 182 LYS A O 1
ATOM 1549 N N . TRP A 1 183 ? -3.286 6.541 33.525 1.00 84.44 183 TRP A N 1
ATOM 1550 C CA . TRP A 1 183 ? -2.577 6.242 32.272 1.00 84.44 183 TRP A CA 1
ATOM 1551 C C . TRP A 1 183 ? -3.509 6.138 31.060 1.00 84.44 183 TRP A C 1
ATOM 1553 O O . TRP A 1 183 ? -3.030 6.110 29.929 1.00 84.44 183 TRP A O 1
ATOM 1563 N N . ALA A 1 184 ? -4.830 6.139 31.271 1.00 85.38 184 ALA A N 1
ATOM 1564 C CA . ALA A 1 184 ? -5.824 6.052 30.205 1.00 85.38 184 ALA A CA 1
ATOM 1565 C C . ALA A 1 184 ? -5.587 7.047 29.056 1.00 85.38 184 ALA A C 1
ATOM 1567 O O . ALA A 1 184 ? -5.608 6.600 27.911 1.00 85.38 184 ALA A O 1
ATOM 1568 N N . PRO A 1 185 ? -5.310 8.350 29.289 1.00 87.38 185 PRO A N 1
ATOM 1569 C CA . PRO A 1 185 ? -5.119 9.291 28.185 1.00 87.38 185 PRO A CA 1
ATOM 1570 C C . PRO A 1 185 ? -3.920 8.939 27.296 1.00 87.38 185 PRO A C 1
ATOM 1572 O O . PRO A 1 185 ? -4.011 9.043 26.077 1.00 87.38 185 PRO A O 1
ATOM 1575 N N . GLU A 1 186 ? -2.813 8.488 27.894 1.00 86.38 186 GLU A N 1
ATOM 1576 C CA . GLU A 1 186 ? -1.603 8.113 27.157 1.00 86.38 186 GLU A CA 1
ATOM 1577 C C . GLU A 1 186 ? -1.813 6.820 26.362 1.00 86.38 186 GLU A C 1
ATOM 1579 O O . GLU A 1 186 ? -1.492 6.760 25.176 1.00 86.38 186 GLU A O 1
ATOM 1584 N N . ILE A 1 187 ? -2.408 5.799 26.987 1.00 83.88 187 ILE A N 1
ATOM 1585 C CA . ILE A 1 187 ? -2.681 4.516 26.327 1.00 83.88 187 ILE A CA 1
ATOM 1586 C C . ILE A 1 187 ? -3.658 4.716 25.160 1.00 83.88 187 ILE A C 1
ATOM 1588 O O . ILE A 1 187 ? -3.458 4.156 24.083 1.00 83.88 187 ILE A O 1
ATOM 1592 N N . LEU A 1 188 ? -4.687 5.553 25.333 1.00 85.75 188 LEU A N 1
ATOM 1593 C CA . LEU A 1 188 ? -5.649 5.867 24.275 1.00 85.75 188 LEU A CA 1
ATOM 1594 C C . LEU A 1 188 ? -5.014 6.640 23.109 1.00 85.75 188 LEU A C 1
ATOM 1596 O O . LEU A 1 188 ? -5.345 6.354 21.959 1.00 85.75 188 LEU A O 1
ATOM 1600 N N . ASP A 1 189 ? -4.077 7.557 23.368 1.00 85.44 189 ASP A N 1
ATOM 1601 C CA . ASP A 1 189 ? -3.322 8.241 22.306 1.00 85.44 189 ASP A CA 1
ATOM 1602 C C . ASP A 1 189 ? -2.452 7.257 21.504 1.00 85.44 189 ASP A C 1
ATOM 1604 O O . ASP A 1 189 ? -2.417 7.303 20.272 1.00 85.44 189 ASP A O 1
ATOM 1608 N N . LYS A 1 190 ? -1.803 6.301 22.183 1.00 82.19 190 LYS A N 1
ATOM 1609 C CA . LYS A 1 190 ? -1.032 5.236 21.523 1.00 82.19 190 LYS A CA 1
ATOM 1610 C C . LYS A 1 190 ? -1.927 4.319 20.693 1.00 82.19 190 LYS A C 1
ATOM 1612 O O . LYS A 1 190 ? -1.608 4.049 19.539 1.00 82.19 190 LYS A O 1
ATOM 1617 N N . ILE A 1 191 ? -3.072 3.894 21.233 1.00 84.50 191 ILE A N 1
ATOM 1618 C CA . ILE A 1 191 ? -4.072 3.108 20.493 1.00 84.50 191 ILE A CA 1
ATOM 1619 C C . ILE A 1 191 ? -4.514 3.846 19.235 1.00 84.50 191 ILE A C 1
ATOM 1621 O O . ILE A 1 191 ? -4.572 3.233 18.174 1.00 84.50 191 ILE A O 1
ATOM 1625 N N . LYS A 1 192 ? -4.785 5.151 19.332 1.00 82.00 192 LYS A N 1
ATOM 1626 C CA . LYS A 1 192 ? -5.175 5.957 18.176 1.00 82.00 192 LYS A CA 1
ATOM 1627 C C . LYS A 1 192 ? -4.093 5.935 17.092 1.00 82.00 192 LYS A C 1
ATOM 1629 O O . LYS A 1 192 ? -4.412 5.656 15.944 1.00 82.00 192 LYS A O 1
ATOM 1634 N N . LYS A 1 193 ? -2.820 6.112 17.458 1.00 79.81 193 LYS A N 1
ATOM 1635 C CA . LYS A 1 193 ? -1.683 6.007 16.521 1.00 79.81 193 LYS A CA 1
ATOM 1636 C C . LYS A 1 193 ? -1.561 4.619 15.887 1.00 79.81 193 LYS A C 1
ATOM 1638 O O . LYS A 1 193 ? -1.280 4.504 14.698 1.00 79.81 193 LYS A O 1
ATOM 1643 N N . PHE A 1 194 ? -1.793 3.556 16.658 1.00 77.94 194 PHE A N 1
ATOM 1644 C CA . PHE A 1 194 ? -1.840 2.195 16.119 1.00 77.94 194 PHE A CA 1
ATOM 1645 C C . PHE A 1 194 ? -3.021 2.007 15.158 1.00 77.94 194 PHE A C 1
ATOM 1647 O O . PHE A 1 194 ? -2.876 1.367 14.121 1.00 77.94 194 PHE A O 1
ATOM 1654 N N . GLU A 1 195 ? -4.185 2.576 15.472 1.00 75.56 195 GLU A N 1
ATOM 1655 C CA . GLU A 1 195 ? -5.370 2.534 14.614 1.00 75.56 195 GLU A CA 1
ATOM 1656 C C . GLU A 1 195 ? -5.173 3.324 13.308 1.00 75.56 195 GLU A C 1
ATOM 1658 O O . GLU A 1 195 ? -5.558 2.841 12.243 1.00 75.56 195 GLU A O 1
ATOM 1663 N N . GLU A 1 196 ? -4.491 4.468 13.375 1.00 74.56 196 GLU A N 1
ATOM 1664 C CA . GLU A 1 196 ? -4.043 5.254 12.220 1.00 74.56 196 GLU A CA 1
ATOM 1665 C C . GLU A 1 196 ? -3.045 4.471 11.350 1.00 74.56 196 GLU A C 1
ATOM 1667 O O . GLU A 1 196 ? -3.134 4.530 10.128 1.00 74.56 196 GLU A O 1
ATOM 1672 N N . GLY A 1 197 ? -2.169 3.652 11.947 1.00 70.50 197 GLY A N 1
ATOM 1673 C CA . GLY A 1 197 ? -1.210 2.796 11.230 1.00 70.50 197 GLY A CA 1
ATOM 1674 C C . GLY A 1 197 ? -1.833 1.689 10.365 1.00 70.50 197 GLY A C 1
ATOM 1675 O O . GLY A 1 197 ? -1.141 1.065 9.560 1.00 70.50 197 GLY A O 1
ATOM 1676 N N . TRP A 1 198 ? -3.142 1.436 10.485 1.00 72.19 198 TRP A N 1
ATOM 1677 C CA . TRP A 1 198 ? -3.860 0.583 9.528 1.00 72.19 198 TRP A CA 1
ATOM 1678 C C . TRP A 1 198 ? -4.189 1.305 8.225 1.00 72.19 198 TRP A C 1
ATOM 1680 O O . TRP A 1 198 ? -4.417 0.642 7.209 1.00 72.19 198 TRP A O 1
ATOM 1690 N N . SER A 1 199 ? -4.238 2.637 8.242 1.00 61.56 199 SER A N 1
ATOM 1691 C CA . SER A 1 199 ? -4.567 3.451 7.078 1.00 61.56 199 SER A CA 1
ATOM 1692 C C . SER A 1 199 ? -3.623 3.156 5.911 1.00 61.56 199 SER A C 1
ATOM 1694 O O . SER A 1 199 ? -2.415 3.015 6.071 1.00 61.56 199 SER A O 1
ATOM 1696 N N . VAL A 1 200 ? -4.177 3.083 4.699 1.00 59.44 200 VAL A N 1
ATOM 1697 C CA . VAL A 1 200 ? -3.419 2.819 3.459 1.00 59.44 200 VAL A CA 1
ATOM 1698 C C . VAL A 1 200 ? -2.533 4.011 3.055 1.00 59.44 200 VAL A C 1
ATOM 1700 O O . VAL A 1 20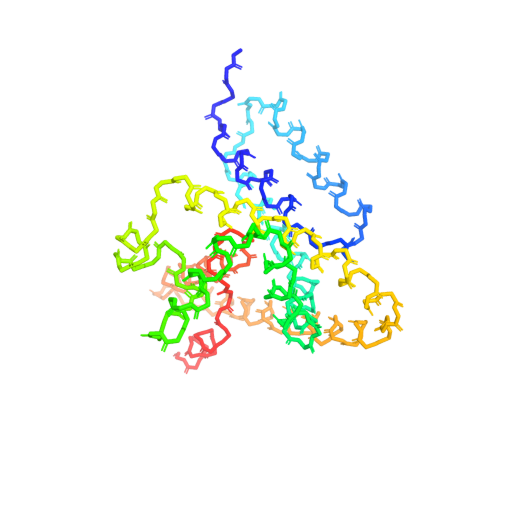0 ? -1.691 3.907 2.157 1.00 59.44 200 VAL A O 1
ATOM 1703 N N . VAL A 1 201 ? -2.742 5.171 3.683 1.00 55.44 201 VAL A N 1
ATOM 1704 C CA . VAL A 1 201 ? -2.004 6.409 3.402 1.00 55.44 201 VAL A CA 1
ATOM 1705 C C . VAL A 1 201 ? -0.952 6.754 4.460 1.00 55.44 201 VAL A C 1
ATOM 1707 O O . VAL A 1 201 ? -0.092 7.583 4.173 1.00 55.44 201 VAL A O 1
ATOM 1710 N N . GLU A 1 202 ? -0.971 6.096 5.621 1.00 54.38 202 GLU A N 1
ATOM 1711 C CA . GLU A 1 202 ? -0.011 6.309 6.712 1.00 54.38 202 GLU A CA 1
ATOM 1712 C C . GLU A 1 202 ? 1.105 5.252 6.718 1.00 54.38 202 GLU A C 1
ATOM 1714 O O . GLU A 1 202 ? 1.080 4.282 5.956 1.00 54.38 202 GLU A O 1
ATOM 1719 N N . ARG A 1 203 ? 2.126 5.450 7.56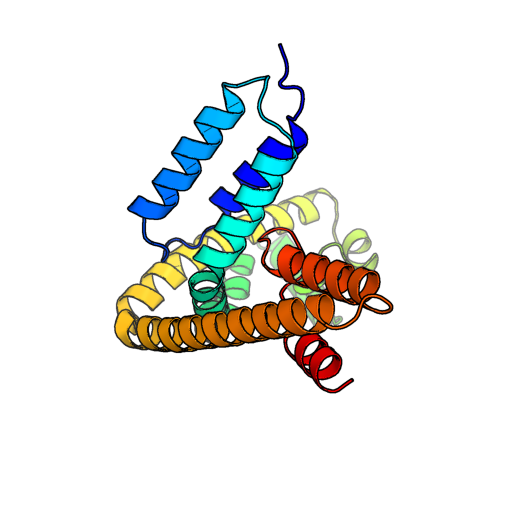6 1.00 45.12 203 ARG A N 1
ATOM 1720 C CA . ARG A 1 203 ? 3.159 4.425 7.792 1.00 45.12 203 ARG A CA 1
ATOM 1721 C C . ARG A 1 203 ? 2.519 3.144 8.328 1.00 45.12 203 ARG A C 1
ATOM 1723 O O . ARG A 1 203 ? 1.674 3.201 9.215 1.00 45.12 203 ARG A O 1
ATOM 1730 N N . ASP A 1 204 ? 2.989 2.013 7.807 1.00 47.59 204 ASP A N 1
ATOM 1731 C CA . ASP A 1 204 ? 2.532 0.683 8.199 1.00 47.59 204 ASP A CA 1
ATOM 1732 C C . ASP A 1 204 ? 2.587 0.442 9.712 1.00 47.59 204 ASP A C 1
ATOM 1734 O O . ASP A 1 204 ? 3.472 0.931 10.421 1.00 47.59 204 ASP A O 1
ATOM 1738 N N . PHE A 1 205 ? 1.656 -0.395 10.165 1.00 51.94 205 PHE A N 1
ATOM 1739 C CA . PHE A 1 205 ? 1.570 -0.906 11.525 1.00 51.94 205 PHE A CA 1
ATOM 1740 C C . PHE A 1 205 ? 2.881 -1.587 11.969 1.00 51.94 205 PHE A C 1
ATOM 1742 O O . PHE A 1 205 ? 3.344 -2.535 11.334 1.00 51.94 205 PHE A O 1
ATOM 1749 N N . ASP A 1 206 ? 3.459 -1.126 13.081 1.00 64.62 206 ASP A N 1
ATOM 1750 C CA . ASP A 1 206 ? 4.716 -1.635 13.644 1.00 64.62 206 ASP A CA 1
ATOM 1751 C C . ASP A 1 206 ? 4.422 -2.574 14.827 1.00 64.62 206 ASP A C 1
ATOM 1753 O O . ASP A 1 206 ? 4.094 -2.135 15.933 1.00 64.62 206 ASP A O 1
ATOM 1757 N N . GLU A 1 207 ? 4.492 -3.882 14.566 1.00 63.31 207 GLU A N 1
ATOM 1758 C CA . GLU A 1 207 ? 4.202 -4.941 15.541 1.00 63.31 207 GLU A CA 1
ATOM 1759 C C . GLU A 1 207 ? 5.170 -4.925 16.736 1.00 63.31 207 GLU A C 1
ATOM 1761 O O . GLU A 1 207 ? 4.747 -5.149 17.872 1.00 63.31 207 GLU A O 1
ATOM 1766 N N . ASP A 1 208 ? 6.450 -4.620 16.509 1.00 67.31 208 ASP A N 1
ATOM 1767 C CA . ASP A 1 208 ? 7.472 -4.634 17.560 1.00 67.31 208 ASP A CA 1
ATOM 1768 C C . ASP A 1 208 ? 7.259 -3.488 18.554 1.00 67.31 208 ASP A C 1
ATOM 1770 O O . ASP A 1 208 ? 7.370 -3.680 19.768 1.00 67.31 208 ASP A O 1
ATOM 1774 N N . LYS A 1 209 ? 6.852 -2.311 18.060 1.00 64.69 209 LYS A N 1
ATOM 1775 C CA . LYS A 1 209 ? 6.432 -1.207 18.933 1.00 64.69 209 LYS A CA 1
ATOM 1776 C C . LYS A 1 209 ? 5.194 -1.550 19.753 1.00 64.69 209 LYS A C 1
ATOM 1778 O O . LYS A 1 209 ? 5.135 -1.175 20.919 1.00 64.69 209 LYS A O 1
ATOM 1783 N N . LEU A 1 210 ? 4.216 -2.253 19.179 1.00 62.81 210 LEU A N 1
ATOM 1784 C CA . LEU A 1 210 ? 3.003 -2.636 19.909 1.00 62.81 210 LEU A CA 1
ATOM 1785 C C . LEU A 1 210 ? 3.306 -3.616 21.046 1.00 62.81 210 LEU A C 1
ATOM 1787 O O . LEU A 1 210 ? 2.801 -3.437 22.151 1.00 62.81 210 LEU A O 1
ATOM 1791 N N . LYS A 1 211 ? 4.137 -4.634 20.793 1.00 68.00 211 LYS A N 1
ATOM 1792 C CA . LYS A 1 211 ? 4.533 -5.612 21.820 1.00 68.00 211 LYS A CA 1
ATOM 1793 C C . LYS A 1 211 ? 5.212 -4.939 23.006 1.00 68.00 211 LYS A C 1
ATOM 1795 O O . LYS A 1 211 ? 4.867 -5.228 24.146 1.00 68.00 211 LYS A O 1
ATOM 1800 N N . HIS A 1 212 ? 6.111 -3.996 22.733 1.00 69.44 212 HIS A N 1
ATOM 1801 C CA . HIS A 1 212 ? 6.814 -3.258 23.776 1.00 69.44 212 HIS A CA 1
ATOM 1802 C C . HIS A 1 212 ? 5.867 -2.475 24.698 1.00 69.44 212 HIS A C 1
ATOM 1804 O O . HIS A 1 212 ? 6.087 -2.410 25.901 1.00 69.44 212 HIS A O 1
ATOM 1810 N N . GLU A 1 213 ? 4.787 -1.922 24.148 1.00 67.38 213 GLU A N 1
ATOM 1811 C CA . GLU A 1 213 ? 3.787 -1.156 24.903 1.00 67.38 213 GLU A CA 1
ATOM 1812 C C . GLU A 1 213 ? 2.860 -2.027 25.768 1.00 67.38 213 GLU A C 1
ATOM 1814 O O . GLU A 1 213 ? 2.206 -1.508 26.666 1.00 67.38 213 GLU A O 1
ATOM 1819 N N . ILE A 1 214 ? 2.785 -3.338 25.516 1.00 62.47 214 ILE A N 1
ATOM 1820 C CA . ILE A 1 214 ? 1.998 -4.289 26.325 1.00 62.47 214 ILE A CA 1
ATOM 1821 C C . ILE A 1 214 ? 2.808 -4.821 27.515 1.00 62.47 214 ILE A C 1
ATOM 1823 O O . ILE A 1 214 ? 2.234 -5.232 28.522 1.00 62.47 214 ILE A O 1
ATOM 1827 N N . GLU A 1 215 ? 4.135 -4.849 27.395 1.00 66.81 215 GLU A N 1
ATOM 1828 C CA . GLU A 1 215 ? 5.041 -5.356 28.433 1.00 66.81 215 GLU A CA 1
ATOM 1829 C C . GLU A 1 215 ? 5.296 -4.349 29.573 1.00 66.81 215 GLU A C 1
ATOM 1831 O O . GLU A 1 215 ? 5.795 -4.751 30.628 1.00 66.81 215 GLU A O 1
ATOM 1836 N N . TYR A 1 216 ? 4.945 -3.072 29.373 1.00 46.66 216 TYR A N 1
ATOM 1837 C CA . TYR A 1 216 ? 5.033 -1.982 30.357 1.00 46.66 216 TYR A CA 1
ATOM 1838 C C . TYR A 1 216 ? 3.737 -1.789 31.155 1.00 46.66 216 TYR A C 1
ATOM 1840 O O . TYR A 1 216 ? 3.853 -1.504 32.373 1.00 46.66 216 TYR A O 1
#

Sequence (216 aa):
MEHPLKNELFLLKKTIERIPFTYPEKEKKEFEDKYHLFEANQEVKREDIDNLVIEIGKATWPHRKAYEEFIRNYAQDKLEEYFKMHLDKAVLDKYEEFVKQGGDIKDYRRTKDFEEYFTPEENMAIEKALFTAHDEVKIFLQGVINDKRSEYEESLKIFEQKQKDLANMVASLKEIAAKSEKWAPEILDKIKKFEEGWSVVERDFDEDKLKHEIEY

pLDDT: mean 87.98, std 11.06, range [45.12, 97.94]

Secondary structure (DSSP, 8-state):
---TTHHHHHHHHHHHHTS-TTS-HHHHHHHHHHHHHHHH-TT--HHHHHHHHHHHHHHHHHHHHHHHHHIIIIIHHHHHHHHHHTS-HHHHHHHHHHHHTT--GGGTTT-HHHHHHS-HHHHHHHHHHHHHHHHHHHHHHHHHHHHTHHHHHHHHHHHHHHHHHHHHHHHHHHHHHHH-TTTHHHHHHHHHHHHHTTSTTSPPP-HHHHHHHHH-

Foldseek 3Di:
DQQPPNVLLVLLVVLLVPQAPPPPPVVSVVSVVVSVVNRVDSPDDSVVSLVSLLVSLLSRVLVVQLLVVLCVPPPVVQLVVQLLVQADPVLNVLVVVCVVVVDDCVCLVVDVCNVVSDDPVSSVSSVVSNVRSVVVSSVVSVVVCVVVVVVSVVSSVVSVVVSVVLVVLLVVLCVVLVVDVPCVVVSVVVSVVQSSLSRPPDPHRDPVVSVVVSVD

Radius of gyration: 21.31 Å; chains: 1; bounding box: 52×46×61 Å